Protein AF-A0A9P1DFK4-F1 (afdb_monomer)

Radius of gyration: 18.58 Å; Cα contacts (8 Å, |Δi|>4): 175; chains: 1; bounding box: 50×48×40 Å

Secondary structure (DSSP, 8-state):
--PPPPP----SS------TT---------SGGG--SS--S-HHHHHHHHHHHHHTT--EEEEEEEE-TTSTHHHHTTT-EEEEEEEE-SSHHHHHHHHHHHHHHHT-SSHHHHHHHHTTS-HHHHHHHH-S-STT-S---TTTHHHHHTSPP-HHHHHHHHHHS-HHHHHHIIIIIHHHHHT-SSS---S-----

Nearest PDB structures (foldseek):
  3thr-assembly1_B  TM=4.155E-01  e=4.522E+00  Rattus norvegicus
  3ths-assembly1_D  TM=3.988E-01  e=6.928E+00  Rattus norvegicus
  1d2g-assembly1_A  TM=3.791E-01  e=8.318E+00  Rattus norvegicus

Foldseek 3Di:
DDDDDDDDDDDPDDDDPPPPDPDDDDPDDADPLFDDQFDPDDPVVLVVVLVVCVVVVVAEEAEDEDELPSVSVVSSVVRHDYVYYHYDYPDVLSVLVSLLLVLLVVVDPDPQSSVCQLLQFHQVVVQVVVDQDDSHGRGDGPVCVVVRLPDDRNVVSNVVSLVSDDPSSNVSCVVFRVCVNVVVDDDRDPDDDPDD

Solvent-accessible surface area (backbone atoms only — not comparable to full-atom values): 12332 Å² total; per-residue (Å²): 137,83,83,75,81,84,82,89,78,96,63,103,60,91,78,77,81,77,72,93,72,88,69,90,71,84,87,76,67,80,55,86,82,58,75,81,64,74,58,91,66,62,65,68,56,58,51,49,52,51,52,51,33,58,74,69,64,63,31,73,42,67,67,44,77,43,66,35,89,58,49,54,65,58,65,51,56,78,66,39,50,52,77,38,80,45,75,46,60,93,49,66,63,53,48,49,51,48,52,30,51,52,49,46,47,74,78,28,94,44,73,54,49,31,54,15,56,66,53,20,32,66,42,65,68,52,26,64,70,72,45,87,77,50,98,66,61,44,64,87,34,83,93,49,41,70,63,58,70,68,50,72,72,36,61,69,54,42,53,54,47,46,74,73,41,54,73,70,30,32,53,48,41,56,71,46,38,48,39,45,59,73,60,79,40,100,58,94,67,68,92,79,72,72,86,127

Organism: NCBI:txid2562237

Mean predicted aligned error: 11.94 Å

Sequence (196 aa):
MIQRPPAFAFGNGVIWARYGNGKKESTTFSGWSNCYLGSNDPYGETLHSILSLVRAKYLSIDRFVSVVGSFVALQFLLVLKPKTVHFFDMNPQQVQWAKMLCELIQISKTPQEYISRVFARQVRPFERRLGHGGPTGDRLTHLNQHRFLRLPIAQRLRSDTLQRLSASAQETYQRVLIPLQEGDQPGWFTPTLLPC

Structure (mmCIF, N/CA/C/O backbone):
data_AF-A0A9P1DFK4-F1
#
_entry.id   AF-A0A9P1DFK4-F1
#
loop_
_atom_site.group_PDB
_atom_site.id
_atom_site.type_symbol
_atom_site.label_atom_id
_atom_site.label_alt_id
_atom_site.label_comp_id
_atom_site.label_asym_id
_atom_site.label_entity_id
_atom_site.label_seq_id
_atom_site.pdbx_PDB_ins_code
_atom_site.Cartn_x
_atom_site.Cartn_y
_atom_site.Cartn_z
_atom_site.occupancy
_atom_site.B_iso_or_equiv
_atom_site.auth_seq_id
_atom_site.auth_comp_id
_atom_site.auth_asym_id
_atom_site.auth_atom_id
_atom_site.pdbx_PDB_model_num
ATOM 1 N N . MET A 1 1 ? 34.296 -16.912 10.139 1.00 33.50 1 MET A N 1
ATOM 2 C CA . MET A 1 1 ? 33.966 -17.606 8.876 1.00 33.50 1 MET A CA 1
ATOM 3 C C . MET A 1 1 ? 32.591 -17.099 8.450 1.00 33.50 1 MET A C 1
ATOM 5 O O . MET A 1 1 ? 31.597 -17.493 9.038 1.00 33.50 1 MET A O 1
ATOM 9 N N . ILE A 1 2 ? 32.548 -16.083 7.585 1.00 25.91 2 ILE A N 1
ATOM 10 C CA . ILE A 1 2 ? 31.327 -15.323 7.270 1.00 25.91 2 ILE A CA 1
ATOM 11 C C . ILE A 1 2 ? 30.620 -16.033 6.111 1.00 25.91 2 ILE A C 1
ATOM 13 O O . ILE A 1 2 ? 31.138 -16.047 4.994 1.00 25.91 2 ILE A O 1
ATOM 17 N N . GLN A 1 3 ? 29.471 -16.659 6.380 1.00 23.69 3 GLN A N 1
ATOM 18 C CA . GLN A 1 3 ? 28.609 -17.203 5.331 1.00 23.69 3 GLN A CA 1
ATOM 19 C C . GLN A 1 3 ? 28.039 -16.043 4.513 1.00 23.69 3 GLN A C 1
ATOM 21 O O . GLN A 1 3 ? 27.333 -15.182 5.032 1.00 23.69 3 GLN A O 1
ATOM 26 N N . ARG A 1 4 ? 28.377 -16.013 3.224 1.00 24.14 4 ARG A N 1
ATOM 27 C CA . ARG A 1 4 ? 27.753 -15.108 2.257 1.00 24.14 4 ARG A CA 1
ATOM 28 C C . ARG A 1 4 ? 26.310 -15.569 2.001 1.00 24.14 4 ARG A C 1
ATOM 30 O O . ARG A 1 4 ? 26.098 -16.778 1.887 1.00 24.14 4 ARG A O 1
ATOM 37 N N . PRO A 1 5 ? 25.336 -14.655 1.865 1.00 26.89 5 PRO A N 1
ATOM 38 C CA . PRO A 1 5 ? 24.006 -15.020 1.391 1.00 26.89 5 PRO A CA 1
ATOM 39 C C . PRO A 1 5 ? 24.090 -15.544 -0.056 1.00 26.89 5 PRO A C 1
ATOM 41 O O . PRO A 1 5 ? 24.956 -15.096 -0.818 1.00 26.89 5 PRO A O 1
ATOM 44 N N . PRO A 1 6 ? 23.232 -16.500 -0.453 1.00 27.44 6 PRO A N 1
ATOM 45 C CA . PRO A 1 6 ? 23.272 -17.062 -1.795 1.00 27.44 6 PRO A CA 1
ATOM 46 C C . PRO A 1 6 ? 22.854 -16.016 -2.835 1.00 27.44 6 PRO A C 1
ATOM 48 O O . PRO A 1 6 ? 21.875 -15.291 -2.663 1.00 27.44 6 PRO A O 1
ATOM 51 N N . ALA A 1 7 ? 23.617 -15.957 -3.925 1.00 25.88 7 ALA A N 1
ATOM 52 C CA . ALA A 1 7 ? 23.322 -15.144 -5.094 1.00 25.88 7 ALA A CA 1
ATOM 53 C C . ALA A 1 7 ? 22.082 -15.680 -5.830 1.00 25.88 7 ALA A C 1
ATOM 55 O O . ALA A 1 7 ? 21.948 -16.885 -6.051 1.00 25.88 7 ALA A O 1
ATOM 56 N N . PHE A 1 8 ? 21.194 -14.777 -6.246 1.00 29.52 8 PHE A N 1
ATOM 57 C CA . PHE A 1 8 ? 20.052 -15.102 -7.095 1.00 29.52 8 PHE A CA 1
ATOM 58 C C . PHE A 1 8 ? 20.510 -15.210 -8.553 1.00 29.52 8 PHE A C 1
ATOM 60 O O . PHE A 1 8 ? 20.833 -14.209 -9.187 1.00 29.52 8 PHE A O 1
ATOM 67 N N . ALA A 1 9 ? 20.536 -16.430 -9.090 1.00 25.34 9 ALA A N 1
ATOM 68 C CA . ALA A 1 9 ? 20.693 -16.676 -10.518 1.00 25.34 9 ALA A CA 1
ATOM 69 C C . ALA A 1 9 ? 19.305 -16.821 -11.164 1.00 25.34 9 ALA A C 1
ATOM 71 O O . ALA A 1 9 ? 18.517 -17.685 -10.776 1.00 25.34 9 ALA A O 1
ATOM 72 N N . PHE A 1 10 ? 19.001 -15.980 -12.153 1.00 30.20 10 PHE A N 1
ATOM 73 C CA . PHE A 1 10 ? 17.785 -16.092 -12.957 1.00 30.20 10 PHE A CA 1
ATOM 74 C C . PHE A 1 10 ? 17.978 -17.164 -14.037 1.00 30.20 10 PHE A C 1
ATOM 76 O O . PHE A 1 10 ? 18.553 -16.906 -15.091 1.00 30.20 10 PHE A O 1
ATOM 83 N N . GLY A 1 11 ? 17.500 -18.377 -13.759 1.00 24.83 11 GLY A N 1
ATOM 84 C CA . GLY A 1 11 ? 17.378 -19.472 -14.722 1.00 24.83 11 GLY A CA 1
ATOM 85 C C . GLY A 1 11 ? 15.928 -19.952 -14.818 1.00 24.83 11 GLY A C 1
ATOM 86 O O . GLY A 1 11 ? 15.205 -19.942 -13.825 1.00 24.83 11 GLY A O 1
ATOM 87 N N . ASN A 1 12 ? 15.504 -20.358 -16.019 1.00 32.72 12 ASN A N 1
ATOM 88 C CA . ASN A 1 12 ? 14.148 -20.803 -16.377 1.00 32.72 12 ASN A CA 1
ATOM 89 C C . ASN A 1 12 ? 13.734 -22.140 -15.722 1.00 32.72 12 ASN A C 1
ATOM 91 O O . ASN A 1 12 ? 13.473 -23.129 -16.402 1.00 32.72 12 ASN A O 1
ATOM 95 N N . GLY A 1 13 ? 13.642 -22.169 -14.396 1.00 25.31 13 GLY A N 1
ATOM 96 C CA . GLY A 1 13 ? 13.087 -23.275 -13.623 1.00 25.31 13 GLY A CA 1
ATOM 97 C C . GLY A 1 13 ? 12.117 -22.739 -12.579 1.00 25.31 13 GLY A C 1
ATOM 98 O O . GLY A 1 13 ? 12.355 -21.697 -11.975 1.00 25.31 13 GLY A O 1
ATOM 99 N N . VAL A 1 14 ? 10.998 -23.430 -12.374 1.00 30.17 14 VAL A N 1
ATOM 100 C CA . VAL A 1 14 ? 10.070 -23.144 -11.273 1.00 30.17 14 VAL A CA 1
ATOM 101 C C . VAL A 1 14 ? 10.839 -23.284 -9.957 1.00 30.17 14 VAL A C 1
ATOM 103 O O . VAL A 1 14 ? 11.184 -24.392 -9.548 1.00 30.17 14 VAL A O 1
ATOM 106 N N . ILE A 1 15 ? 11.146 -22.156 -9.311 1.00 27.61 15 ILE A N 1
ATOM 107 C CA . ILE A 1 15 ? 11.818 -22.139 -8.011 1.00 27.61 15 ILE A CA 1
ATOM 108 C C . ILE A 1 15 ? 10.770 -22.448 -6.945 1.00 27.61 15 ILE A C 1
ATOM 110 O O . ILE A 1 15 ? 9.945 -21.607 -6.589 1.00 27.61 15 ILE A O 1
ATOM 114 N N . TRP A 1 16 ? 10.822 -23.667 -6.421 1.00 28.64 16 TRP A N 1
ATOM 115 C CA . TRP A 1 16 ? 10.208 -24.000 -5.145 1.00 28.64 16 TRP A CA 1
ATOM 116 C C . TRP A 1 16 ? 11.034 -23.345 -4.038 1.00 28.64 16 TRP A C 1
ATOM 118 O O . TRP A 1 16 ? 12.139 -23.797 -3.736 1.00 28.64 16 TRP A O 1
ATOM 128 N N . ALA A 1 17 ? 10.513 -22.292 -3.411 1.00 33.34 17 ALA A N 1
ATOM 129 C CA . ALA A 1 17 ? 11.039 -21.859 -2.124 1.00 33.34 17 ALA A CA 1
ATOM 130 C C . ALA A 1 17 ? 10.651 -22.922 -1.084 1.00 33.34 17 ALA A C 1
ATOM 132 O O . ALA A 1 17 ? 9.504 -22.997 -0.647 1.00 33.34 17 ALA A O 1
ATOM 133 N N . ARG A 1 18 ? 11.596 -23.797 -0.721 1.00 30.72 18 ARG A N 1
ATOM 134 C CA . ARG A 1 18 ? 11.451 -24.673 0.446 1.00 30.72 18 ARG A CA 1
ATOM 135 C C . ARG A 1 18 ? 11.587 -23.813 1.701 1.00 30.72 18 ARG A C 1
ATOM 137 O O . ARG A 1 18 ? 12.695 -23.606 2.186 1.00 30.72 18 ARG A O 1
ATOM 144 N N . TYR A 1 19 ? 10.470 -23.331 2.232 1.00 39.09 19 TYR A N 1
ATOM 145 C CA . TYR A 1 19 ? 10.421 -22.889 3.623 1.00 39.09 19 TYR A CA 1
ATOM 146 C C . TYR A 1 19 ? 10.494 -24.146 4.509 1.00 39.09 19 TYR A C 1
ATOM 148 O O . TYR A 1 19 ? 9.719 -25.090 4.359 1.00 39.09 19 TYR A O 1
ATOM 156 N N . GLY A 1 20 ? 11.538 -24.228 5.334 1.00 36.62 20 GLY A N 1
ATOM 157 C CA . GLY A 1 20 ? 12.053 -25.459 5.943 1.00 36.62 20 GLY A CA 1
ATOM 158 C C . GLY A 1 20 ? 11.252 -26.042 7.111 1.00 36.62 20 GLY A C 1
ATOM 159 O O . GLY A 1 20 ? 11.836 -26.292 8.157 1.00 36.62 20 GLY A O 1
ATOM 160 N N . ASN A 1 21 ? 9.949 -26.296 6.963 1.00 40.47 21 ASN A N 1
ATOM 161 C CA . ASN A 1 21 ? 9.145 -26.939 8.017 1.00 40.47 21 ASN A CA 1
ATOM 162 C C . ASN A 1 21 ? 8.439 -28.245 7.590 1.00 40.47 21 ASN A C 1
ATOM 164 O O . ASN A 1 21 ? 7.775 -28.867 8.416 1.00 40.47 21 ASN A O 1
ATOM 168 N N . GLY A 1 22 ? 8.578 -28.689 6.334 1.00 39.59 22 GLY A N 1
ATOM 169 C CA . GLY A 1 22 ? 8.088 -29.999 5.877 1.00 39.59 22 GLY A CA 1
ATOM 170 C C . GLY A 1 22 ? 6.565 -30.194 5.935 1.00 39.59 22 GLY A C 1
ATOM 171 O O . GLY A 1 22 ? 6.090 -31.312 5.730 1.00 39.59 22 GLY A O 1
A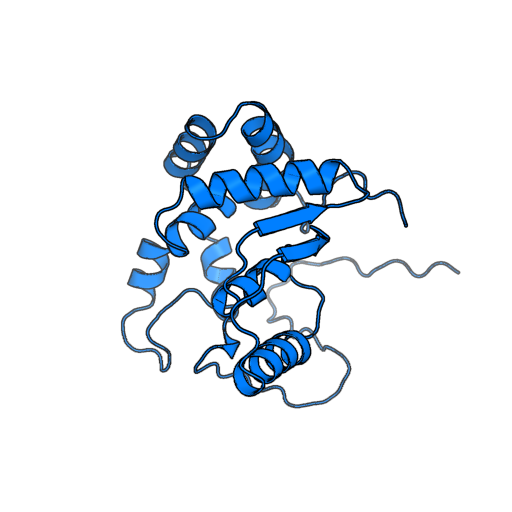TOM 172 N N . LYS A 1 23 ? 5.783 -29.140 6.196 1.00 33.47 23 LYS A N 1
ATOM 173 C CA . LYS A 1 23 ? 4.319 -29.212 6.232 1.00 33.47 23 LYS A CA 1
ATOM 174 C C . LYS A 1 23 ? 3.742 -28.938 4.843 1.00 33.47 23 LYS A C 1
ATOM 176 O O . LYS A 1 23 ? 4.173 -28.026 4.146 1.00 33.47 23 LYS A O 1
ATOM 181 N N . LYS A 1 24 ? 2.740 -29.730 4.440 1.00 33.81 24 LYS A N 1
ATOM 182 C CA . LYS A 1 24 ? 1.899 -29.422 3.274 1.00 33.81 24 LYS A CA 1
ATOM 183 C C . LYS A 1 24 ? 1.020 -28.225 3.630 1.00 33.81 24 LYS A C 1
ATOM 185 O O . LYS A 1 24 ? 0.010 -28.384 4.309 1.00 33.81 24 LYS A O 1
ATOM 190 N N . GLU A 1 25 ? 1.428 -27.036 3.213 1.00 42.72 25 GLU A N 1
ATOM 191 C CA . GLU A 1 25 ? 0.602 -25.836 3.331 1.00 42.72 25 GLU A CA 1
ATOM 192 C C . GLU A 1 25 ? -0.497 -25.844 2.259 1.00 42.72 25 GLU A C 1
ATOM 194 O O . GLU A 1 25 ? -0.290 -26.292 1.128 1.00 42.72 25 GLU A O 1
ATOM 199 N N . SER A 1 26 ? -1.696 -25.396 2.636 1.00 35.78 26 SER A N 1
ATOM 200 C CA . SER A 1 26 ? -2.844 -25.313 1.730 1.00 35.78 26 SER A CA 1
ATOM 201 C C . SER A 1 26 ? -2.574 -24.283 0.631 1.00 35.78 26 SER A C 1
ATOM 203 O O . SER A 1 26 ? -2.378 -23.105 0.913 1.00 35.78 26 SER A O 1
ATOM 205 N N . THR A 1 27 ? -2.591 -24.723 -0.628 1.00 35.31 27 THR A N 1
ATOM 206 C CA . THR A 1 27 ? -2.324 -23.895 -1.819 1.00 35.31 27 THR A CA 1
ATOM 207 C C . THR A 1 27 ? -3.583 -23.297 -2.448 1.00 35.31 27 THR A C 1
ATOM 209 O O . THR A 1 27 ? -3.501 -22.575 -3.442 1.00 35.31 27 THR A O 1
ATOM 212 N N . THR A 1 28 ? -4.761 -23.587 -1.893 1.00 35.06 28 THR A N 1
ATOM 213 C CA . THR A 1 28 ? -6.034 -23.026 -2.352 1.00 35.06 28 THR A CA 1
ATOM 214 C C . THR A 1 28 ? -6.524 -21.988 -1.362 1.00 35.06 28 THR A C 1
ATOM 216 O O . THR A 1 28 ? -6.646 -22.236 -0.164 1.00 35.06 28 THR A O 1
ATOM 219 N N . PHE A 1 29 ? -6.790 -20.798 -1.883 1.00 39.38 29 PHE A N 1
ATOM 220 C CA . PHE A 1 29 ? -7.372 -19.715 -1.118 1.00 39.38 29 PHE A CA 1
ATOM 221 C C . PHE A 1 29 ? -8.844 -19.613 -1.484 1.00 39.38 29 PHE A C 1
ATOM 223 O O . PHE A 1 29 ? -9.159 -19.633 -2.663 1.00 39.38 29 PHE A O 1
ATOM 230 N N . SER A 1 30 ? -9.734 -19.479 -0.505 1.00 39.22 30 SER A N 1
ATOM 231 C CA . SER A 1 30 ? -11.186 -19.344 -0.722 1.00 39.22 30 SER A CA 1
ATOM 232 C C . SER A 1 30 ? -11.831 -18.287 0.191 1.00 39.22 30 SER A C 1
ATOM 234 O O . SER A 1 30 ? -13.052 -18.200 0.273 1.00 39.22 30 SER A O 1
ATOM 236 N N . GLY A 1 31 ? -11.025 -17.443 0.858 1.00 39.91 31 GLY A N 1
ATOM 237 C CA . GLY A 1 31 ? -11.506 -16.394 1.770 1.00 39.91 31 GLY A CA 1
ATOM 238 C C . GLY A 1 31 ? -10.410 -15.449 2.286 1.00 39.91 31 GLY A C 1
ATOM 239 O O . GLY A 1 31 ? -9.357 -15.320 1.653 1.00 39.91 31 GLY A O 1
ATOM 240 N N . TRP A 1 32 ? -10.653 -14.816 3.449 1.00 39.56 32 TRP A N 1
ATOM 241 C CA . TRP A 1 32 ? -9.784 -13.860 4.183 1.00 39.56 32 TRP A CA 1
ATOM 242 C C . TRP A 1 32 ? -8.298 -14.243 4.274 1.00 39.56 32 TRP A C 1
ATOM 244 O O . TRP A 1 32 ? -7.448 -13.376 4.439 1.00 39.56 32 TRP A O 1
ATOM 254 N N . SER A 1 33 ? -7.977 -15.517 4.065 1.00 38.47 33 SER A N 1
ATOM 255 C CA . SER A 1 33 ? -6.637 -16.020 3.770 1.00 38.47 33 SER A CA 1
ATOM 256 C C . SER A 1 33 ? -5.856 -15.203 2.722 1.00 38.47 33 SER A C 1
ATOM 258 O O . SER A 1 33 ? -4.647 -15.146 2.839 1.00 38.47 33 SER A O 1
ATOM 260 N N . ASN A 1 34 ? -6.497 -14.552 1.732 1.00 42.03 34 ASN A N 1
ATOM 261 C CA . ASN A 1 34 ? -5.869 -13.932 0.535 1.00 42.03 34 ASN A CA 1
ATOM 262 C C . ASN A 1 34 ? -5.211 -12.555 0.734 1.00 42.03 34 ASN A C 1
ATOM 264 O O . ASN A 1 34 ? -4.705 -11.986 -0.237 1.00 42.03 34 ASN A O 1
ATOM 268 N N . CYS A 1 35 ? -5.223 -11.996 1.943 1.00 39.53 35 CYS A N 1
ATOM 269 C CA . CYS A 1 35 ? -4.626 -10.688 2.209 1.00 39.53 35 CYS A CA 1
ATOM 270 C C . CYS A 1 35 ? -3.092 -10.771 2.216 1.00 39.53 35 CYS A C 1
ATOM 272 O O . CYS A 1 35 ? -2.479 -11.045 3.241 1.00 39.53 35 CYS A O 1
ATOM 274 N N . TYR A 1 36 ? -2.465 -10.484 1.074 1.00 44.00 36 TYR A N 1
ATOM 275 C CA . TYR A 1 36 ? -1.036 -10.188 1.009 1.00 44.00 36 TYR A CA 1
ATOM 276 C C . TYR A 1 36 ? -0.823 -8.683 0.894 1.00 44.00 36 TYR A C 1
ATOM 278 O O . TYR A 1 36 ? -1.090 -8.112 -0.160 1.00 44.00 36 TYR A O 1
ATOM 286 N N . LEU A 1 37 ? -0.295 -8.063 1.951 1.00 46.62 37 LEU A N 1
ATOM 287 C CA . LEU A 1 37 ? 0.454 -6.810 1.866 1.00 46.62 37 LEU A CA 1
ATOM 288 C C . LEU A 1 37 ? 1.598 -6.835 2.889 1.00 46.62 37 LEU A C 1
ATOM 290 O O . LEU A 1 37 ? 1.458 -6.363 4.010 1.00 46.62 37 LEU A O 1
ATOM 294 N N . GLY A 1 38 ? 2.722 -7.433 2.487 1.00 49.47 38 GLY A N 1
ATOM 295 C CA . GLY A 1 38 ? 4.054 -7.009 2.928 1.00 49.47 38 GLY A CA 1
ATOM 296 C C . GLY A 1 38 ? 4.487 -7.286 4.369 1.00 49.47 38 GLY A C 1
ATOM 297 O O . GLY A 1 38 ? 5.425 -6.631 4.800 1.00 49.47 38 GLY A O 1
ATOM 298 N N . SER A 1 39 ? 3.877 -8.217 5.110 1.00 55.94 39 SER A N 1
ATOM 299 C CA . SER A 1 39 ? 4.334 -8.552 6.472 1.00 55.94 39 SER A CA 1
ATOM 300 C C . SER A 1 39 ? 5.358 -9.693 6.514 1.00 55.94 39 SER A C 1
ATOM 302 O O . SER A 1 39 ? 5.255 -10.638 5.734 1.00 55.94 39 SER A O 1
ATOM 304 N N . ASN A 1 40 ? 6.296 -9.623 7.467 1.00 59.09 40 ASN A N 1
ATOM 305 C CA . ASN A 1 40 ? 7.136 -10.752 7.885 1.00 59.09 40 ASN A CA 1
ATOM 306 C C . ASN A 1 40 ? 6.458 -11.618 8.968 1.00 59.09 40 ASN A C 1
ATOM 308 O O . ASN A 1 40 ? 6.985 -12.674 9.312 1.00 59.09 40 ASN A O 1
ATOM 312 N N . ASP A 1 41 ? 5.314 -11.182 9.504 1.00 62.91 41 ASP A N 1
ATOM 313 C CA . ASP A 1 41 ? 4.575 -11.914 10.531 1.00 62.91 41 ASP A CA 1
ATOM 314 C C . ASP A 1 41 ? 3.862 -13.136 9.929 1.00 62.91 41 ASP A C 1
ATOM 316 O O . ASP A 1 41 ? 3.320 -13.055 8.817 1.00 62.91 41 ASP A O 1
ATOM 320 N N . PRO A 1 42 ? 3.791 -14.269 10.651 1.00 67.12 42 PRO A N 1
ATOM 321 C CA . PRO A 1 42 ? 3.028 -15.423 10.200 1.00 67.12 42 PRO A CA 1
ATOM 322 C C . PRO A 1 42 ? 1.539 -15.078 10.037 1.00 67.12 42 PRO A C 1
ATOM 324 O O . PRO A 1 42 ? 0.870 -14.684 10.989 1.00 67.12 42 PRO A O 1
ATOM 327 N N . TYR A 1 43 ? 0.969 -15.304 8.849 1.00 68.88 43 TYR A N 1
ATOM 328 C CA . TYR A 1 43 ? -0.439 -14.979 8.547 1.00 68.88 43 TYR A CA 1
ATOM 329 C C . TYR A 1 43 ? -1.444 -15.577 9.536 1.00 68.88 43 TYR A C 1
ATOM 331 O O . TYR A 1 43 ? -2.477 -14.973 9.834 1.00 68.88 43 TYR A O 1
ATOM 339 N N . GLY A 1 44 ? -1.144 -16.779 10.033 1.00 73.12 44 GLY A N 1
ATOM 340 C CA . GLY A 1 44 ? -1.969 -17.460 11.024 1.00 73.12 44 GLY A CA 1
ATOM 341 C C . GLY A 1 44 ? -2.091 -16.667 12.323 1.00 73.12 44 GLY A C 1
ATOM 342 O O . GLY A 1 44 ? -3.163 -16.672 12.918 1.00 73.12 44 GLY A O 1
ATOM 343 N N . GLU A 1 45 ? -1.046 -15.943 12.725 1.00 78.12 45 GLU A N 1
ATOM 344 C CA . GLU A 1 45 ? -1.053 -15.120 13.934 1.00 78.12 45 GLU A CA 1
ATOM 345 C C . GLU A 1 45 ? -1.913 -13.876 13.745 1.00 78.12 45 GLU A C 1
ATOM 347 O O . GLU A 1 45 ? -2.817 -13.645 14.544 1.00 78.12 45 GLU A O 1
ATOM 352 N N . THR A 1 46 ? -1.734 -13.132 12.647 1.00 78.31 46 THR A N 1
ATOM 353 C CA . THR A 1 46 ? -2.575 -11.957 12.365 1.00 78.31 46 THR A CA 1
ATOM 354 C C . THR A 1 46 ? -4.052 -12.341 12.266 1.00 78.31 46 THR A C 1
ATOM 356 O O . THR A 1 46 ? -4.911 -11.685 12.861 1.00 78.31 46 THR A O 1
ATOM 359 N N . LEU A 1 47 ? -4.361 -13.445 11.577 1.00 81.25 47 LEU A N 1
ATOM 360 C CA . LEU A 1 47 ? -5.725 -13.960 11.487 1.00 81.25 47 LEU A CA 1
ATOM 361 C C . LEU A 1 47 ? -6.255 -14.398 12.856 1.00 81.25 47 LEU A C 1
ATOM 363 O O . LEU A 1 47 ? -7.387 -14.067 13.206 1.00 81.25 47 LEU A O 1
ATOM 367 N N . HIS A 1 48 ? -5.452 -15.119 13.639 1.00 84.44 48 HIS A N 1
ATOM 368 C CA . HIS A 1 48 ? -5.829 -15.537 14.983 1.00 84.44 48 HIS A CA 1
ATOM 369 C C . HIS A 1 48 ? -6.141 -14.332 15.878 1.00 84.44 48 HIS A C 1
ATOM 371 O O . HIS A 1 48 ? -7.164 -14.336 16.563 1.00 84.44 48 HIS A O 1
ATOM 377 N N . SER A 1 49 ? -5.324 -13.277 15.836 1.00 86.38 49 SER A N 1
ATOM 378 C CA . SER A 1 49 ? -5.569 -12.042 16.584 1.00 86.38 49 SER A CA 1
ATOM 379 C C . SER A 1 49 ? -6.863 -11.359 16.142 1.00 86.38 49 SER A C 1
ATOM 381 O O . SER A 1 49 ? -7.682 -11.006 16.990 1.00 86.38 49 SER A O 1
ATOM 383 N N . ILE A 1 50 ? -7.101 -11.230 14.832 1.00 86.31 50 IL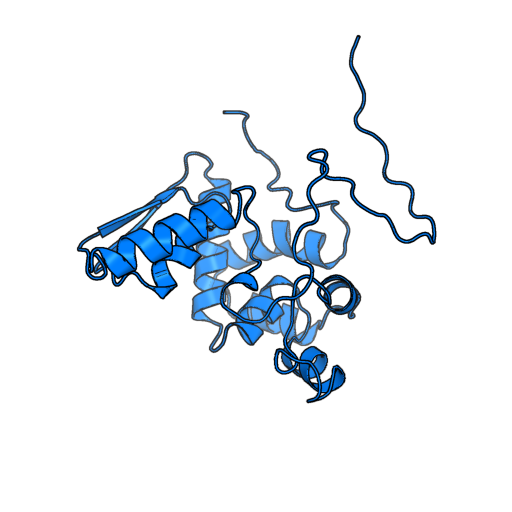E A N 1
ATOM 384 C CA . ILE A 1 50 ? -8.345 -10.664 14.287 1.00 86.31 50 ILE A CA 1
ATOM 385 C C . ILE A 1 50 ? -9.566 -11.468 14.756 1.00 86.31 50 ILE A C 1
ATOM 387 O O . ILE A 1 50 ? -10.526 -10.890 15.267 1.00 86.31 50 ILE A O 1
ATOM 391 N N . LEU A 1 51 ? -9.534 -12.798 14.635 1.00 87.38 51 LEU A N 1
ATOM 392 C CA . LEU A 1 51 ? -10.645 -13.662 15.044 1.00 87.38 51 LEU A CA 1
ATOM 393 C C . LEU A 1 51 ? -10.885 -13.614 16.554 1.00 87.38 51 LEU A C 1
ATOM 395 O O . LEU A 1 51 ? -12.038 -13.589 16.986 1.00 87.38 51 LEU A O 1
ATOM 399 N N . SER A 1 52 ? -9.821 -13.557 17.354 1.00 91.06 52 SER A N 1
ATOM 400 C CA . SER A 1 52 ? -9.914 -13.408 18.807 1.00 91.06 52 SER A CA 1
ATOM 401 C C . SER A 1 52 ? -10.577 -12.084 19.195 1.00 91.06 52 SER A C 1
ATOM 403 O O . SER A 1 52 ? -11.490 -12.085 20.021 1.00 91.06 52 SER A O 1
ATOM 405 N N . LEU A 1 53 ? -10.210 -10.972 18.547 1.00 89.06 53 LEU A N 1
ATOM 406 C CA . LEU A 1 53 ? -10.831 -9.657 18.763 1.00 89.06 53 LEU A CA 1
ATOM 407 C C . LEU A 1 53 ? -12.314 -9.645 18.367 1.00 89.06 53 LEU A C 1
ATOM 409 O O . LEU A 1 53 ? -13.156 -9.156 19.124 1.00 89.06 53 LEU A O 1
ATOM 413 N N . VAL A 1 54 ? -12.649 -10.231 17.211 1.00 88.88 54 VAL A N 1
ATOM 414 C CA . VAL A 1 54 ? -14.036 -10.358 16.736 1.00 88.88 54 VAL A CA 1
ATOM 415 C C . VAL A 1 54 ? -14.868 -11.198 17.698 1.00 88.88 54 VAL A C 1
ATOM 417 O O . VAL A 1 54 ? -15.955 -10.779 18.098 1.00 88.88 54 VAL A O 1
ATOM 420 N N . ARG A 1 55 ? -14.351 -12.356 18.125 1.00 92.62 55 ARG A N 1
ATOM 421 C CA . ARG A 1 55 ? -15.031 -13.245 19.074 1.00 92.62 55 ARG A CA 1
ATOM 422 C C . ARG A 1 55 ? -15.252 -12.571 20.427 1.00 92.62 55 ARG A C 1
ATOM 424 O O . ARG A 1 55 ? -16.319 -12.736 21.012 1.00 92.62 55 ARG A O 1
ATOM 431 N N . ALA A 1 56 ? -14.277 -11.797 20.898 1.00 92.94 56 ALA A N 1
ATOM 432 C CA . ALA A 1 56 ? -14.376 -11.029 22.136 1.00 92.94 56 ALA A CA 1
ATOM 433 C C . ALA A 1 56 ? -15.273 -9.781 22.017 1.00 92.94 56 ALA A C 1
ATOM 435 O O . ALA A 1 56 ? -15.545 -9.130 23.022 1.00 92.94 56 ALA A O 1
ATOM 436 N N . LYS A 1 57 ? -15.749 -9.440 20.807 1.00 91.25 57 LYS A N 1
ATOM 437 C CA . LYS A 1 57 ? -16.514 -8.218 20.499 1.00 91.25 57 LYS A CA 1
ATOM 438 C C . LYS A 1 57 ? -15.767 -6.919 20.843 1.00 91.25 57 LYS A C 1
ATOM 440 O O . LYS A 1 57 ? -16.389 -5.867 20.985 1.00 91.25 57 LYS A O 1
ATOM 445 N N . TYR A 1 58 ? -14.436 -6.958 20.892 1.00 89.00 58 TYR A N 1
ATOM 446 C CA . TYR A 1 58 ? -13.582 -5.779 21.068 1.00 89.00 58 TYR A CA 1
ATOM 447 C C . TYR A 1 58 ? -13.328 -5.086 19.729 1.00 89.00 58 TYR A C 1
ATOM 449 O O . TYR A 1 58 ? -12.204 -5.005 19.247 1.00 89.00 58 TYR A O 1
ATOM 457 N N . LEU A 1 59 ? -14.410 -4.624 19.100 1.00 89.56 59 LEU A N 1
ATOM 458 C CA . LEU A 1 59 ? -14.362 -4.014 17.770 1.00 89.56 59 LEU A CA 1
ATOM 459 C C . LEU A 1 59 ? -14.278 -2.491 17.826 1.00 89.56 59 LEU A C 1
ATOM 461 O O . LEU A 1 59 ? -13.648 -1.886 16.969 1.00 89.56 59 LEU A O 1
ATOM 465 N N . SER A 1 60 ? -14.894 -1.866 18.826 1.00 93.62 60 SER A N 1
ATOM 466 C CA . SER A 1 60 ? -14.868 -0.414 19.007 1.00 93.62 60 SER A CA 1
ATOM 467 C C . SER A 1 60 ? -13.864 -0.061 20.093 1.00 93.62 60 SER A C 1
ATOM 469 O O . SER A 1 60 ? -14.002 -0.515 21.226 1.00 93.62 60 SER A O 1
ATOM 471 N N . ILE A 1 61 ? -12.869 0.751 19.749 1.00 92.12 61 ILE A N 1
ATOM 472 C CA . ILE A 1 61 ? -11.807 1.177 20.667 1.00 92.12 61 ILE A CA 1
ATOM 473 C C . ILE A 1 61 ? -11.588 2.683 20.534 1.00 92.12 61 ILE A C 1
ATOM 475 O O . ILE A 1 61 ? -11.840 3.267 19.481 1.00 92.12 61 ILE A O 1
ATOM 479 N N . ASP A 1 62 ? -11.109 3.341 21.585 1.00 94.94 62 ASP A N 1
ATOM 480 C CA . ASP A 1 62 ? -10.830 4.777 21.498 1.00 94.94 62 ASP A CA 1
ATOM 481 C C . ASP A 1 62 ? -9.567 5.048 20.676 1.00 94.94 62 ASP A C 1
ATOM 483 O O . ASP A 1 62 ? -9.552 5.933 19.820 1.00 94.94 62 ASP A O 1
ATOM 487 N N . ARG A 1 63 ? -8.515 4.250 20.882 1.00 93.94 63 ARG A N 1
ATOM 488 C CA . ARG A 1 63 ? -7.209 4.480 20.269 1.00 93.94 63 ARG A CA 1
ATOM 489 C C . ARG A 1 63 ? -6.583 3.189 19.753 1.00 93.94 63 ARG A C 1
ATOM 491 O O . ARG A 1 63 ? -6.469 2.219 20.493 1.00 93.94 63 ARG A O 1
ATOM 498 N N . PHE A 1 64 ? -6.117 3.217 18.510 1.00 91.62 64 PHE A N 1
ATOM 499 C CA . PHE A 1 64 ? -5.243 2.201 17.932 1.00 91.62 64 PHE A CA 1
ATOM 500 C C . PHE A 1 64 ? -3.846 2.794 17.759 1.00 91.62 64 PHE A C 1
ATOM 502 O O . PHE A 1 64 ? -3.684 3.812 17.086 1.00 91.62 64 PHE A O 1
ATOM 509 N N . VAL A 1 65 ? -2.846 2.189 18.395 1.00 92.62 65 VAL A N 1
ATOM 510 C CA . VAL A 1 65 ? -1.450 2.636 18.334 1.00 92.62 65 VAL A CA 1
ATOM 511 C C . VAL A 1 65 ? -0.620 1.499 17.767 1.00 92.62 65 VAL A C 1
ATOM 513 O O . VAL A 1 65 ? -0.714 0.375 18.256 1.00 92.62 65 VAL A O 1
ATOM 516 N N . SER A 1 66 ? 0.178 1.770 16.740 1.00 89.75 66 SER A N 1
ATOM 517 C CA . SER A 1 66 ? 1.029 0.749 16.136 1.00 89.75 66 SER A CA 1
ATOM 518 C C . SER A 1 66 ? 2.317 1.341 15.584 1.00 89.75 66 SER A C 1
ATOM 520 O O . SER A 1 66 ? 2.348 2.499 15.159 1.00 89.75 66 SER A O 1
ATOM 522 N N . VAL A 1 67 ? 3.376 0.534 15.589 1.00 89.06 67 VAL A N 1
ATOM 523 C CA . VAL A 1 67 ? 4.598 0.871 14.862 1.00 89.06 67 VAL A CA 1
ATOM 524 C C . VAL A 1 67 ? 4.289 0.844 13.363 1.00 89.06 67 VAL A C 1
ATOM 526 O O . VAL A 1 67 ? 3.498 0.013 12.915 1.00 89.06 67 VAL A O 1
ATOM 529 N N . VAL A 1 68 ? 4.882 1.750 12.586 1.00 83.69 68 VAL A N 1
ATOM 530 C CA . VAL A 1 68 ? 4.718 1.780 11.128 1.00 83.69 68 VAL A CA 1
ATOM 531 C C . VAL A 1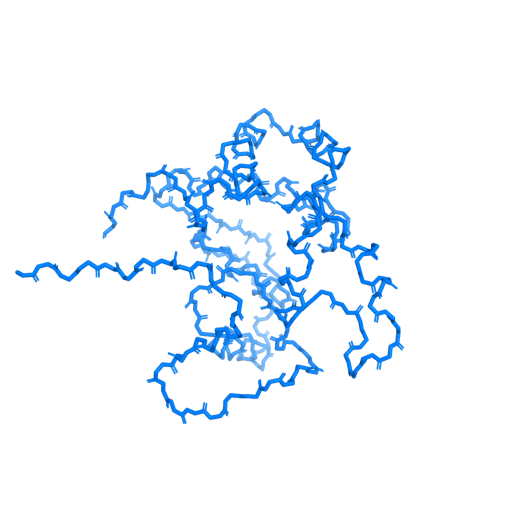 68 ? 5.134 0.442 10.520 1.00 83.69 68 VAL A C 1
ATOM 533 O O . VAL A 1 68 ? 4.302 -0.211 9.888 1.00 83.69 68 VAL A O 1
ATOM 536 N N . GLY A 1 69 ? 6.397 0.039 10.724 1.00 75.44 69 GLY A N 1
ATOM 537 C CA . GLY A 1 69 ? 6.958 -1.201 10.182 1.00 75.44 69 GLY A CA 1
ATOM 538 C C . GLY A 1 69 ? 6.520 -1.469 8.735 1.00 75.44 69 GLY A C 1
ATOM 539 O O . GLY A 1 69 ? 6.606 -0.609 7.862 1.00 75.44 69 GLY A O 1
ATOM 540 N N . SER A 1 70 ? 5.983 -2.661 8.487 1.00 65.44 70 SER A N 1
ATOM 541 C CA . SER A 1 70 ? 5.418 -3.078 7.197 1.00 65.44 70 SER A CA 1
ATOM 542 C C . SER A 1 70 ? 3.930 -2.743 7.001 1.00 65.44 70 SER A C 1
ATOM 544 O O . SER A 1 70 ? 3.302 -3.246 6.070 1.00 65.44 70 SER A O 1
ATOM 546 N N . PHE A 1 71 ? 3.333 -1.912 7.860 1.00 74.38 71 PHE A N 1
ATOM 547 C CA . PHE A 1 71 ? 1.903 -1.575 7.834 1.00 74.38 71 PHE A CA 1
ATOM 548 C C . PHE A 1 71 ? 0.944 -2.767 8.026 1.00 74.38 71 PHE A C 1
ATOM 550 O O . PHE A 1 71 ? -0.247 -2.667 7.723 1.00 74.38 71 PHE A O 1
ATOM 557 N N . VAL A 1 72 ? 1.406 -3.874 8.622 1.00 74.88 72 VAL A N 1
ATOM 558 C CA . VAL A 1 72 ? 0.558 -5.018 9.045 1.00 74.88 72 VAL A CA 1
ATOM 559 C C . VAL A 1 72 ? -0.649 -4.556 9.852 1.00 74.88 72 VAL A C 1
ATOM 561 O O . VAL A 1 72 ? -1.751 -5.087 9.729 1.00 74.88 72 VAL A O 1
ATOM 564 N N . ALA A 1 73 ? -0.440 -3.503 10.635 1.00 81.81 73 ALA A N 1
ATOM 565 C CA . ALA A 1 73 ? -1.430 -2.827 11.446 1.00 81.81 73 ALA A CA 1
ATOM 566 C C . ALA A 1 73 ? -2.719 -2.453 10.682 1.00 81.81 73 ALA A C 1
ATOM 568 O O . ALA A 1 73 ? -3.797 -2.459 11.273 1.00 81.81 73 ALA A O 1
ATOM 569 N N . LEU A 1 74 ? -2.650 -2.191 9.368 1.00 80.69 74 LEU A N 1
ATOM 570 C CA . LEU A 1 74 ? -3.839 -1.908 8.550 1.00 80.69 74 LEU A CA 1
ATOM 571 C C . LEU A 1 74 ? -4.809 -3.084 8.478 1.00 80.69 74 LEU A C 1
ATOM 573 O O . LEU A 1 74 ? -6.009 -2.867 8.330 1.00 80.69 74 LEU A O 1
ATOM 577 N N . GLN A 1 75 ? -4.320 -4.319 8.600 1.00 80.62 75 GLN A N 1
ATOM 578 C CA . GLN A 1 75 ? -5.174 -5.505 8.558 1.00 80.62 75 GLN A CA 1
ATOM 579 C C . GLN A 1 75 ? -6.154 -5.521 9.736 1.00 80.62 75 GLN A C 1
ATOM 581 O O . GLN A 1 75 ? -7.311 -5.906 9.579 1.00 80.62 75 GLN A O 1
ATOM 586 N N . PHE A 1 76 ? -5.733 -5.015 10.897 1.00 83.56 76 PHE A N 1
ATOM 587 C CA . PHE A 1 76 ? -6.600 -4.886 12.065 1.00 83.56 76 PHE A CA 1
ATOM 588 C C . PHE A 1 76 ? -7.700 -3.842 11.861 1.00 83.56 76 PHE A C 1
ATOM 590 O O . PHE A 1 76 ? -8.804 -4.015 12.373 1.00 83.56 76 PHE A O 1
ATOM 597 N N . LEU A 1 77 ? -7.452 -2.800 11.063 1.00 84.19 77 LEU A N 1
ATOM 598 C CA . LEU A 1 77 ? -8.440 -1.757 10.761 1.00 84.19 77 LEU A CA 1
ATOM 599 C C . LEU A 1 77 ? -9.589 -2.242 9.860 1.00 84.19 77 LEU A C 1
ATOM 601 O O . LEU A 1 77 ? -10.558 -1.515 9.663 1.00 84.19 77 LEU A O 1
ATOM 605 N N . LEU A 1 78 ? -9.523 -3.473 9.339 1.00 81.00 78 LEU A N 1
ATOM 606 C CA . LEU A 1 78 ? -10.651 -4.107 8.646 1.00 81.00 78 LEU A CA 1
ATOM 607 C C . LEU A 1 78 ? -11.763 -4.540 9.610 1.00 81.00 78 LEU A C 1
ATOM 609 O O . LEU A 1 78 ? -12.913 -4.683 9.195 1.00 81.00 78 LEU A O 1
ATOM 613 N N . VAL A 1 79 ? -11.424 -4.763 10.883 1.00 82.50 79 VAL A N 1
ATOM 614 C CA . VAL A 1 79 ? -12.374 -5.204 11.915 1.00 82.50 79 VAL A CA 1
ATOM 615 C C . VAL A 1 79 ? -12.501 -4.205 13.060 1.00 82.50 79 VAL A C 1
ATOM 617 O O . VAL A 1 79 ? -13.596 -4.022 13.592 1.00 82.50 79 VAL A O 1
ATOM 620 N N . LEU A 1 80 ? -11.405 -3.540 13.425 1.00 86.12 80 LEU A N 1
ATOM 621 C CA . LEU A 1 80 ? -11.381 -2.532 14.472 1.00 86.12 80 LEU A CA 1
ATOM 622 C C . LEU A 1 80 ? -11.918 -1.201 13.949 1.00 86.12 80 LEU A C 1
ATOM 624 O O . LEU A 1 80 ? -11.603 -0.763 12.846 1.00 86.12 80 LEU A O 1
ATOM 628 N N . LYS A 1 81 ? -12.681 -0.522 14.800 1.00 90.44 81 LYS A N 1
ATOM 629 C CA . LYS A 1 81 ? -13.255 0.806 14.585 1.00 90.44 81 LYS A CA 1
ATOM 630 C C . LYS A 1 81 ? -12.685 1.776 15.624 1.00 90.44 81 LYS A C 1
ATOM 632 O O . LYS A 1 81 ? -13.391 2.136 16.569 1.00 90.44 81 LYS A O 1
ATOM 637 N N . PRO A 1 82 ? -11.396 2.146 15.515 1.00 92.81 82 PRO A N 1
ATOM 638 C CA . PRO A 1 82 ? -10.798 3.113 16.419 1.00 92.81 82 PRO A CA 1
ATOM 639 C C . PRO A 1 82 ? -11.343 4.525 16.179 1.00 92.81 82 PRO A C 1
ATOM 641 O O . PRO A 1 82 ? -11.526 4.926 15.030 1.00 92.81 82 PRO A O 1
ATOM 644 N N . LYS A 1 83 ? -11.524 5.316 17.245 1.00 93.94 83 LYS A N 1
ATOM 645 C CA . LYS A 1 83 ? -11.769 6.768 17.109 1.00 93.94 83 LYS A CA 1
ATOM 646 C C . LYS A 1 83 ? -10.509 7.516 16.673 1.00 93.94 83 LYS A C 1
ATOM 648 O O . LYS A 1 83 ? -10.596 8.538 15.998 1.00 93.94 83 LYS A O 1
ATOM 653 N N . THR A 1 84 ? -9.333 7.031 17.069 1.00 93.56 84 THR A N 1
ATOM 654 C CA . THR A 1 84 ? -8.045 7.645 16.725 1.00 93.56 84 THR A CA 1
ATOM 655 C C . THR A 1 84 ? -6.997 6.587 16.402 1.00 93.56 84 THR A C 1
ATOM 657 O O . THR A 1 84 ? -6.875 5.586 17.107 1.00 93.56 84 THR A O 1
ATOM 660 N N . VAL A 1 85 ? -6.215 6.825 15.348 1.00 91.06 85 VAL A N 1
ATOM 661 C CA . VAL A 1 85 ? -5.109 5.963 14.914 1.00 91.06 85 VAL A CA 1
ATOM 662 C C . VAL A 1 85 ? -3.796 6.728 15.042 1.00 91.06 85 VAL A C 1
ATOM 664 O O . VAL A 1 85 ? -3.673 7.832 14.516 1.00 91.06 85 VAL A O 1
ATOM 667 N N . HIS A 1 86 ? -2.815 6.136 15.719 1.00 92.12 86 HIS A N 1
ATOM 668 C CA . HIS A 1 86 ? -1.457 6.660 15.813 1.00 92.12 86 HIS A CA 1
ATOM 669 C C . HIS A 1 86 ? -0.477 5.643 15.240 1.00 92.12 86 HIS A C 1
ATOM 671 O O . HIS A 1 86 ? -0.325 4.545 15.777 1.00 92.12 86 HIS A O 1
ATOM 677 N N . PHE A 1 87 ? 0.213 6.043 14.177 1.00 90.62 87 PHE A N 1
ATOM 678 C CA . PHE A 1 87 ? 1.384 5.334 13.684 1.00 90.62 87 PHE A CA 1
ATOM 679 C C . PHE A 1 87 ? 2.641 6.057 14.146 1.00 90.62 87 PHE A C 1
ATOM 681 O O . PHE A 1 87 ? 2.725 7.282 14.032 1.00 90.62 87 PHE A O 1
ATOM 688 N N . PHE A 1 88 ? 3.604 5.310 14.671 1.00 92.12 88 PHE A N 1
ATOM 689 C CA . PHE A 1 88 ? 4.890 5.847 15.104 1.00 92.12 88 PHE A CA 1
ATOM 690 C C . PHE A 1 88 ? 6.026 4.935 14.650 1.00 92.12 88 PHE A C 1
ATOM 692 O O . PHE A 1 88 ? 5.818 3.755 14.398 1.00 92.12 88 PHE A O 1
ATOM 699 N N . ASP A 1 89 ? 7.229 5.472 14.515 1.00 91.94 89 ASP A N 1
ATOM 700 C CA . ASP A 1 89 ? 8.421 4.674 14.245 1.00 91.94 89 ASP A CA 1
ATOM 701 C C . ASP A 1 89 ? 9.646 5.430 14.760 1.00 91.94 89 ASP A C 1
ATOM 703 O O . ASP A 1 89 ? 9.655 6.664 14.753 1.00 91.94 89 ASP A O 1
ATOM 707 N N . MET A 1 90 ? 10.666 4.703 15.220 1.00 90.31 90 MET A N 1
ATOM 708 C CA . MET A 1 90 ? 11.948 5.313 15.584 1.00 90.31 90 MET A CA 1
ATOM 709 C C . MET A 1 90 ? 12.756 5.694 14.342 1.00 90.31 90 MET A C 1
ATOM 711 O O . MET A 1 90 ? 13.568 6.615 14.392 1.00 90.31 90 MET A O 1
ATOM 715 N N . ASN A 1 91 ? 12.518 5.012 13.218 1.00 85.69 91 ASN A N 1
ATOM 716 C CA . ASN A 1 91 ? 13.131 5.341 11.950 1.00 85.69 91 ASN A CA 1
ATOM 717 C C . ASN A 1 91 ? 12.331 6.470 11.268 1.00 85.69 91 ASN A C 1
ATOM 719 O O . ASN A 1 91 ? 11.216 6.236 10.785 1.00 85.69 91 ASN A O 1
ATOM 723 N N . PRO A 1 92 ? 12.892 7.687 11.138 1.00 88.69 92 PRO A N 1
ATOM 724 C CA . PRO A 1 92 ? 12.188 8.802 10.511 1.00 88.69 92 PRO A CA 1
ATOM 725 C C . PRO A 1 92 ? 11.816 8.514 9.051 1.00 88.69 92 PRO A C 1
ATOM 727 O O . PRO A 1 92 ? 10.814 9.034 8.562 1.00 88.69 92 PRO A O 1
ATOM 730 N N . GLN A 1 93 ? 12.563 7.658 8.350 1.00 86.88 93 GLN A N 1
ATOM 731 C CA . GLN A 1 93 ? 12.221 7.274 6.985 1.00 86.88 93 GLN A CA 1
ATOM 732 C C . GLN A 1 93 ? 10.977 6.396 6.910 1.00 86.88 93 GLN A C 1
ATOM 734 O O . GLN A 1 93 ? 10.198 6.559 5.973 1.00 86.88 93 GLN A O 1
ATOM 739 N N . GLN A 1 94 ? 10.754 5.520 7.895 1.00 87.12 94 GLN A N 1
ATOM 740 C CA . GLN A 1 94 ? 9.514 4.748 7.981 1.00 87.12 94 GLN A CA 1
ATOM 741 C C . GLN A 1 94 ? 8.322 5.679 8.208 1.00 87.12 94 GLN A C 1
ATOM 743 O O . GLN A 1 94 ? 7.278 5.519 7.585 1.00 87.12 94 GLN A O 1
ATOM 748 N N . VAL A 1 95 ? 8.490 6.742 8.998 1.00 90.31 95 VAL A N 1
ATOM 749 C CA . VAL A 1 95 ? 7.444 7.764 9.161 1.00 90.31 95 VAL A CA 1
ATOM 750 C C . VAL A 1 95 ? 7.151 8.500 7.845 1.00 90.31 95 VAL A C 1
ATOM 7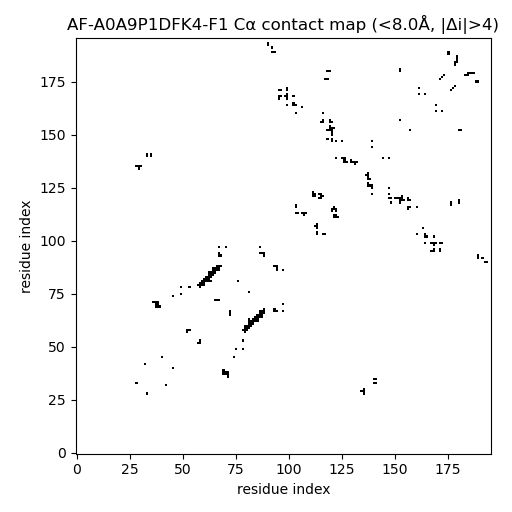52 O O . VAL A 1 95 ? 5.988 8.747 7.529 1.00 90.31 95 VAL A O 1
ATOM 755 N N . GLN A 1 96 ? 8.168 8.842 7.049 1.00 91.44 96 GLN A N 1
ATOM 756 C CA . GLN A 1 96 ? 7.947 9.479 5.740 1.00 91.44 96 GLN A CA 1
ATOM 757 C C . GLN A 1 96 ? 7.291 8.522 4.737 1.00 91.44 96 GLN A C 1
ATOM 759 O O . GLN A 1 96 ? 6.340 8.891 4.047 1.00 91.44 96 GLN A O 1
ATOM 764 N N . TRP A 1 97 ? 7.742 7.268 4.721 1.00 88.25 97 TRP A N 1
ATOM 765 C CA . TRP A 1 97 ? 7.116 6.178 3.981 1.00 88.25 97 TRP A CA 1
ATOM 766 C C . TRP A 1 97 ? 5.631 6.037 4.338 1.00 88.25 97 TRP A C 1
ATOM 768 O O . TRP A 1 97 ? 4.775 6.018 3.454 1.00 88.25 97 TRP A O 1
ATOM 778 N N . ALA A 1 98 ? 5.316 6.045 5.633 1.00 89.56 98 ALA A N 1
ATOM 779 C CA . ALA A 1 98 ? 3.957 5.966 6.143 1.00 89.56 98 ALA A CA 1
ATOM 780 C C . ALA A 1 98 ? 3.066 7.107 5.678 1.00 89.56 98 ALA A C 1
ATOM 782 O O . ALA A 1 98 ? 1.941 6.873 5.242 1.00 89.56 98 ALA A O 1
ATOM 783 N N . LYS A 1 99 ? 3.570 8.341 5.746 1.00 92.38 99 LYS A N 1
ATOM 784 C CA . LYS A 1 99 ? 2.842 9.519 5.267 1.00 92.38 99 LYS A CA 1
ATOM 785 C C . LYS A 1 99 ? 2.514 9.395 3.783 1.00 92.38 99 LYS A C 1
ATOM 787 O O . LYS A 1 99 ? 1.362 9.588 3.406 1.00 92.38 99 LYS A O 1
ATOM 792 N N . MET A 1 100 ? 3.487 8.985 2.970 1.00 94.50 100 MET A N 1
ATOM 793 C CA . MET A 1 100 ? 3.281 8.751 1.542 1.00 94.50 100 MET A CA 1
ATOM 794 C C . MET A 1 100 ? 2.234 7.653 1.292 1.00 94.50 100 MET A C 1
ATOM 796 O O . MET A 1 100 ? 1.325 7.854 0.488 1.00 94.50 100 MET A O 1
ATOM 800 N N . LEU A 1 101 ? 2.280 6.529 2.021 1.00 90.88 101 LEU A N 1
ATOM 801 C CA . LEU A 1 101 ? 1.254 5.484 1.916 1.00 90.88 101 LEU A CA 1
ATOM 802 C C . LEU A 1 101 ? -0.142 5.985 2.309 1.00 90.88 101 LEU A C 1
ATOM 804 O O . LEU A 1 101 ? -1.109 5.671 1.618 1.00 90.88 101 LEU A O 1
ATOM 808 N N . CYS A 1 102 ? -0.261 6.774 3.377 1.00 90.62 102 CYS A N 1
ATOM 809 C CA . CYS A 1 102 ? -1.526 7.388 3.775 1.00 90.62 102 CYS A CA 1
ATOM 810 C C . CYS A 1 102 ? -2.079 8.308 2.680 1.00 90.62 102 CYS A C 1
ATOM 812 O O . CYS A 1 102 ? -3.269 8.238 2.378 1.00 90.62 102 CYS A O 1
ATOM 814 N N . GLU A 1 103 ? -1.233 9.119 2.040 1.00 95.94 103 GLU A N 1
ATOM 815 C CA . GLU A 1 103 ? -1.652 9.936 0.897 1.00 95.94 103 GLU A CA 1
ATOM 816 C C . GLU A 1 103 ? -2.093 9.065 -0.287 1.00 95.94 103 GLU A C 1
ATOM 818 O O . GLU A 1 103 ? -3.151 9.314 -0.864 1.00 95.94 103 GLU A O 1
ATOM 823 N N . LEU A 1 104 ? -1.365 7.984 -0.603 1.00 94.06 104 LEU A N 1
ATOM 824 C CA . LEU A 1 104 ? -1.781 7.018 -1.627 1.00 94.06 104 LEU A CA 1
ATOM 825 C C . LEU A 1 104 ? -3.157 6.409 -1.330 1.00 94.06 104 LEU A C 1
ATOM 827 O O . LEU A 1 104 ? -3.953 6.235 -2.255 1.00 94.06 104 LEU A O 1
ATOM 831 N N . ILE A 1 105 ? -3.446 6.090 -0.065 1.00 89.50 105 ILE A N 1
ATOM 832 C CA . ILE A 1 105 ? -4.763 5.609 0.372 1.00 89.50 105 ILE A CA 1
ATOM 833 C C . ILE A 1 105 ? -5.815 6.700 0.151 1.00 89.50 105 ILE A C 1
ATOM 835 O O . ILE A 1 105 ? -6.837 6.428 -0.470 1.00 89.50 105 ILE A O 1
ATOM 839 N N . GLN A 1 106 ? -5.558 7.938 0.584 1.00 92.44 106 GLN A N 1
ATOM 840 C CA . GLN A 1 106 ? -6.498 9.060 0.447 1.00 92.44 106 GLN A CA 1
ATOM 841 C C . GLN A 1 106 ? -6.848 9.374 -1.012 1.00 92.44 106 GLN A C 1
ATOM 843 O O . GLN A 1 106 ? -7.998 9.676 -1.330 1.00 92.44 106 GLN A O 1
ATOM 848 N N . ILE A 1 107 ? -5.877 9.287 -1.925 1.00 96.56 107 ILE A N 1
ATOM 849 C CA . ILE A 1 107 ? -6.115 9.553 -3.347 1.00 96.56 107 ILE A CA 1
ATOM 850 C C . ILE A 1 107 ? -6.739 8.360 -4.090 1.00 96.56 107 ILE A C 1
ATOM 852 O O . ILE A 1 107 ? -7.108 8.508 -5.262 1.00 96.56 107 ILE A O 1
ATOM 856 N N . SER A 1 108 ? -6.871 7.198 -3.446 1.00 91.19 108 SER A N 1
ATOM 857 C CA . SER A 1 108 ? -7.396 5.963 -4.036 1.00 91.19 108 SER A CA 1
ATOM 858 C C . SER A 1 108 ? -8.811 5.668 -3.551 1.00 91.19 108 SER A C 1
ATOM 860 O O . SER A 1 108 ? -9.065 5.555 -2.359 1.00 91.19 108 SER A O 1
ATOM 862 N N . LYS A 1 109 ? -9.749 5.466 -4.479 1.00 87.38 109 LYS A N 1
ATOM 863 C CA . LYS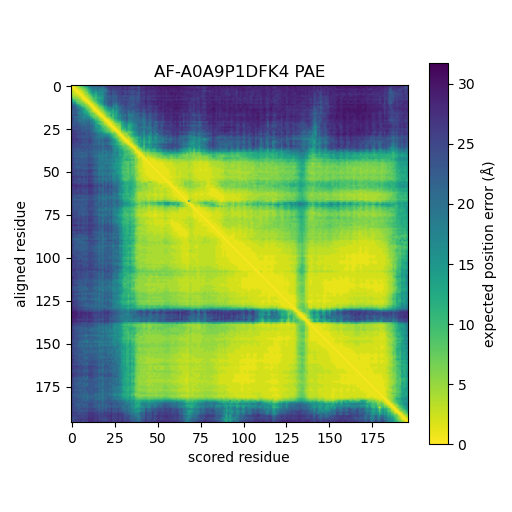 A 1 109 ? -11.152 5.168 -4.137 1.00 87.38 109 LYS A CA 1
ATOM 864 C C . LYS A 1 109 ? -11.395 3.693 -3.838 1.00 87.38 109 LYS A C 1
ATOM 866 O O . LYS A 1 109 ? -12.418 3.334 -3.265 1.00 87.38 109 LYS A O 1
ATOM 871 N N . THR A 1 110 ? -10.492 2.825 -4.290 1.00 83.12 110 THR A N 1
ATOM 872 C CA . THR A 1 110 ? -10.605 1.370 -4.139 1.00 83.12 110 THR A CA 1
ATOM 873 C C . THR A 1 110 ? -9.247 0.746 -3.821 1.00 83.12 110 THR A C 1
ATOM 875 O O . THR A 1 110 ? -8.220 1.309 -4.214 1.00 83.12 110 THR A O 1
ATOM 878 N N . PRO A 1 111 ? -9.208 -0.444 -3.190 1.00 83.38 111 PRO A N 1
ATOM 879 C CA . PRO A 1 111 ? -7.964 -1.186 -3.001 1.00 83.38 111 PRO A CA 1
ATOM 880 C C . PRO A 1 111 ? -7.220 -1.416 -4.320 1.00 83.38 111 PRO A C 1
ATOM 882 O O . PRO A 1 111 ? -6.008 -1.251 -4.386 1.00 83.38 111 PRO A O 1
ATOM 885 N N . GLN A 1 112 ? -7.940 -1.711 -5.407 1.00 83.69 112 GLN A N 1
ATOM 886 C CA . GLN A 1 112 ? -7.344 -1.878 -6.731 1.00 83.69 112 GLN A CA 1
ATOM 887 C C . GLN A 1 112 ? -6.644 -0.606 -7.211 1.00 83.69 112 GLN A C 1
ATOM 889 O O . GLN A 1 112 ? -5.573 -0.703 -7.803 1.00 83.69 112 GLN A O 1
ATOM 894 N N . GLU A 1 113 ? -7.221 0.575 -6.977 1.00 88.12 113 GLU A N 1
ATOM 895 C CA . GLU A 1 113 ? -6.568 1.846 -7.308 1.00 88.12 113 GLU A CA 1
ATOM 896 C C . GLU A 1 113 ? -5.313 2.062 -6.467 1.00 88.12 113 GLU A C 1
ATOM 898 O O . GLU A 1 113 ? -4.272 2.383 -7.033 1.00 88.12 113 GLU A O 1
ATOM 903 N N . TYR A 1 114 ? -5.383 1.799 -5.161 1.00 91.38 114 TYR A N 1
ATOM 904 C CA . TYR A 1 114 ? -4.234 1.906 -4.263 1.00 91.38 114 TYR A CA 1
ATOM 905 C C . TYR A 1 114 ? -3.070 1.023 -4.728 1.00 91.38 114 TYR A C 1
ATOM 907 O O . TYR A 1 114 ? -1.979 1.526 -4.996 1.00 91.38 114 TYR A O 1
ATOM 915 N N . ILE A 1 115 ? -3.320 -0.273 -4.941 1.00 89.75 115 ILE A N 1
ATOM 916 C CA . ILE A 1 115 ? -2.313 -1.211 -5.458 1.00 89.75 115 ILE A CA 1
ATOM 917 C C . ILE A 1 115 ? -1.809 -0.768 -6.829 1.00 89.75 115 ILE A C 1
ATOM 919 O O . ILE A 1 115 ? -0.610 -0.840 -7.105 1.00 89.75 115 ILE A O 1
ATOM 923 N N . SER A 1 116 ? -2.706 -0.267 -7.684 1.00 93.44 116 SER A N 1
ATOM 924 C CA . SER A 1 116 ? -2.300 0.194 -9.006 1.00 93.44 116 SER A CA 1
ATOM 925 C C . SER A 1 116 ? -1.318 1.358 -8.925 1.00 93.44 116 SER A C 1
ATOM 927 O O . SER A 1 116 ? -0.371 1.394 -9.707 1.00 93.44 116 SER A O 1
ATOM 929 N N . ARG A 1 117 ? -1.519 2.290 -7.985 1.00 96.31 117 ARG A N 1
ATOM 930 C CA . ARG A 1 117 ? -0.614 3.422 -7.752 1.00 96.31 117 ARG A CA 1
ATOM 931 C C . ARG A 1 117 ? 0.709 2.968 -7.143 1.00 96.31 117 ARG A C 1
ATOM 933 O O . ARG A 1 117 ? 1.749 3.344 -7.666 1.00 96.31 117 ARG A O 1
ATOM 940 N N . VAL A 1 118 ? 0.687 2.093 -6.133 1.00 93.12 118 VAL A N 1
ATOM 941 C CA . VAL A 1 118 ? 1.904 1.545 -5.497 1.00 93.12 118 VAL A CA 1
ATOM 942 C C . VAL A 1 118 ? 2.830 0.883 -6.518 1.00 93.12 118 VAL A C 1
ATOM 944 O O . VAL A 1 118 ? 4.032 1.136 -6.514 1.00 93.12 118 VAL A O 1
ATOM 947 N N . PHE A 1 119 ? 2.287 0.071 -7.428 1.00 94.06 119 PHE A N 1
ATOM 948 C CA . PHE A 1 119 ? 3.089 -0.657 -8.419 1.00 94.06 119 PHE A CA 1
ATOM 949 C C . PHE A 1 119 ? 3.137 0.006 -9.799 1.00 94.06 119 PHE A C 1
ATOM 951 O O . PHE A 1 119 ? 3.725 -0.566 -10.719 1.00 94.06 119 PHE A O 1
ATOM 958 N N . ALA A 1 120 ? 2.505 1.170 -9.966 1.00 97.19 120 ALA A N 1
ATOM 959 C CA . ALA A 1 120 ? 2.292 1.838 -11.249 1.00 97.19 120 ALA A CA 1
ATOM 960 C C . ALA A 1 120 ? 1.799 0.887 -12.364 1.00 97.19 120 ALA A C 1
ATOM 962 O O . ALA A 1 120 ? 2.226 0.982 -13.512 1.00 97.19 120 ALA A O 1
ATOM 963 N N . ARG A 1 121 ? 0.903 -0.051 -12.040 1.00 96.00 121 ARG A N 1
ATOM 964 C CA . ARG A 1 121 ? 0.379 -1.095 -12.944 1.00 96.00 121 ARG A CA 1
ATOM 965 C C . ARG A 1 121 ? -1.113 -1.260 -12.710 1.00 96.00 121 ARG A C 1
ATOM 967 O O . ARG A 1 121 ? -1.552 -1.324 -11.575 1.00 96.00 121 ARG A O 1
ATOM 974 N N . GLN A 1 122 ? -1.921 -1.337 -13.761 1.00 93.62 122 GLN A N 1
ATOM 975 C CA . GLN A 1 122 ? -3.375 -1.301 -13.585 1.00 93.62 122 GLN A CA 1
ATOM 976 C C . GLN A 1 122 ? -3.941 -2.671 -13.174 1.00 93.62 122 GLN A C 1
ATOM 978 O O . GLN A 1 122 ? -3.940 -3.612 -13.969 1.00 93.62 122 GLN A O 1
ATOM 983 N N . VAL A 1 123 ? -4.494 -2.761 -11.961 1.00 90.94 123 VAL A N 1
ATOM 984 C CA . VAL A 1 123 ? -5.087 -3.997 -11.417 1.00 90.94 123 VAL A CA 1
ATOM 985 C C . VAL A 1 123 ? -6.374 -4.383 -12.148 1.00 90.94 123 VAL A C 1
ATOM 987 O O . VAL A 1 123 ? -6.519 -5.524 -12.566 1.00 90.94 123 VAL A O 1
ATOM 990 N N . ARG A 1 124 ? -7.299 -3.447 -12.398 1.00 90.00 124 ARG A N 1
ATOM 991 C CA . ARG A 1 124 ? -8.593 -3.789 -13.029 1.00 90.00 124 ARG A CA 1
ATOM 992 C C . ARG A 1 124 ? -8.462 -4.423 -14.425 1.00 90.00 124 ARG A C 1
ATOM 994 O O . ARG A 1 124 ? -9.152 -5.401 -14.698 1.00 90.00 124 ARG A O 1
ATOM 1001 N N . PRO A 1 125 ? -7.639 -3.904 -15.358 1.00 91.19 125 PRO A N 1
ATOM 1002 C CA . PRO A 1 125 ? -7.395 -4.588 -16.627 1.00 91.19 125 PRO A CA 1
ATOM 1003 C C . PRO A 1 125 ? -6.677 -5.927 -16.471 1.00 91.19 125 PRO A C 1
ATOM 1005 O O . PRO A 1 125 ? -6.863 -6.787 -17.323 1.00 91.19 125 PRO A O 1
ATOM 1008 N N . PHE A 1 126 ? -5.849 -6.097 -15.437 1.00 90.62 126 PHE A N 1
ATOM 1009 C CA . PHE A 1 126 ? -5.219 -7.380 -15.136 1.00 90.62 126 PHE A CA 1
ATOM 1010 C C . PHE A 1 126 ? -6.2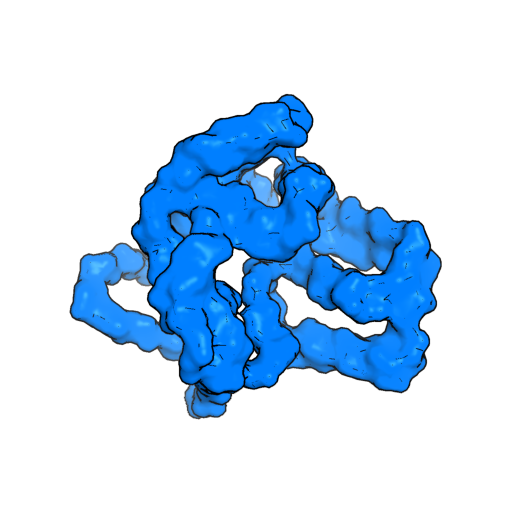63 -8.413 -14.703 1.00 90.62 126 PHE A C 1
ATOM 1012 O O . PHE A 1 126 ? -6.355 -9.464 -15.326 1.00 90.62 126 PHE A O 1
ATOM 1019 N N . GLU A 1 127 ? -7.105 -8.077 -13.723 1.00 87.00 127 GLU A N 1
ATOM 1020 C CA . GLU A 1 127 ? -8.177 -8.949 -13.225 1.00 87.00 127 GLU A CA 1
ATOM 1021 C C . GLU A 1 127 ? -9.168 -9.314 -14.338 1.00 87.00 127 GLU A C 1
ATOM 1023 O O . GLU A 1 127 ? -9.466 -10.487 -14.530 1.00 87.00 127 GLU A O 1
ATOM 1028 N N . ARG A 1 128 ? -9.575 -8.349 -15.180 1.00 86.50 128 ARG A N 1
ATOM 1029 C CA . ARG A 1 128 ? -10.443 -8.622 -16.344 1.00 86.50 128 ARG A CA 1
ATOM 1030 C C . ARG A 1 128 ? -9.860 -9.638 -17.332 1.00 86.50 128 ARG A C 1
ATOM 1032 O O . ARG A 1 128 ? -10.623 -10.351 -17.971 1.00 86.50 128 ARG A O 1
ATOM 1039 N N . ARG A 1 129 ? -8.531 -9.705 -17.483 1.00 86.81 129 ARG A N 1
ATOM 1040 C CA . ARG A 1 129 ? -7.866 -10.676 -18.374 1.00 86.81 129 ARG A CA 1
ATOM 1041 C C . ARG A 1 129 ? -7.771 -12.077 -17.777 1.00 86.81 129 ARG A C 1
ATOM 1043 O O . ARG A 1 129 ? -7.500 -13.010 -18.525 1.00 86.81 129 ARG A O 1
ATOM 1050 N N . LEU A 1 130 ? -7.933 -12.228 -16.462 1.00 81.69 130 LEU A N 1
ATOM 1051 C CA . LEU A 1 130 ? -7.900 -13.543 -15.819 1.00 81.69 130 LEU A CA 1
ATOM 1052 C C . LEU A 1 130 ? -9.174 -14.359 -16.100 1.00 81.69 130 LEU A C 1
ATOM 1054 O O . LEU A 1 130 ? -9.101 -15.582 -16.083 1.00 81.69 130 LEU A O 1
ATOM 1058 N N . GLY A 1 131 ? -10.284 -13.702 -16.455 1.00 67.62 131 GLY A N 1
ATOM 1059 C CA . GLY A 1 131 ? -11.581 -14.336 -16.711 1.00 67.62 131 GLY A CA 1
ATOM 1060 C C . GLY A 1 131 ? -12.553 -14.159 -15.540 1.00 67.62 131 GLY A C 1
ATOM 1061 O O . GLY A 1 131 ? -12.299 -13.348 -14.657 1.00 67.62 131 GLY A O 1
ATOM 1062 N N . HIS A 1 132 ? -13.686 -14.865 -15.571 1.00 55.28 132 HIS A N 1
ATOM 1063 C CA . HIS A 1 132 ? -14.695 -14.945 -14.495 1.00 55.28 132 HIS A CA 1
ATOM 1064 C C . HIS A 1 132 ? -14.988 -16.418 -14.126 1.00 55.28 132 HIS A C 1
ATOM 1066 O O . HIS A 1 132 ? -16.143 -16.825 -14.053 1.00 55.28 132 HIS A O 1
ATOM 1072 N N . GLY A 1 133 ? -13.952 -17.250 -13.974 1.00 47.16 133 GLY A N 1
ATOM 1073 C CA . GLY A 1 133 ? -14.074 -18.706 -13.826 1.00 47.16 133 GLY A CA 1
ATOM 1074 C C . GLY A 1 133 ? -13.250 -19.365 -12.714 1.00 47.16 133 GLY A C 1
ATOM 1075 O O . GLY A 1 133 ? -13.345 -20.579 -12.551 1.00 47.16 133 GLY A O 1
ATOM 1076 N N . GLY A 1 134 ? -12.438 -18.628 -11.948 1.00 44.44 134 GLY A N 1
ATOM 1077 C CA . GLY A 1 134 ? -11.678 -19.218 -10.836 1.00 44.44 134 GLY A CA 1
ATOM 1078 C C . GLY A 1 134 ? -12.534 -19.456 -9.576 1.00 44.44 134 GLY A C 1
ATOM 1079 O O . GLY A 1 134 ? -13.432 -18.657 -9.308 1.00 44.44 134 GLY A O 1
ATOM 1080 N N . PRO A 1 135 ? -12.230 -20.467 -8.730 1.00 41.69 135 PRO A N 1
ATOM 1081 C CA . PRO A 1 135 ? -12.992 -20.789 -7.507 1.00 41.69 135 PRO A CA 1
ATOM 1082 C C . PRO A 1 135 ? -13.040 -19.663 -6.447 1.00 41.69 135 PRO A C 1
ATOM 1084 O O . PRO A 1 135 ? -13.722 -19.797 -5.436 1.00 41.69 135 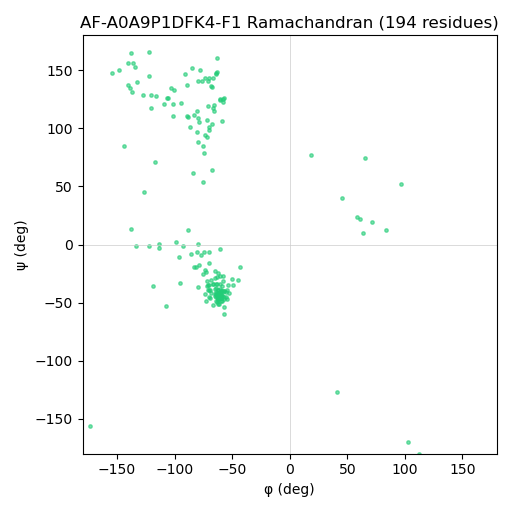PRO A O 1
ATOM 1087 N N . THR A 1 136 ? -12.343 -18.543 -6.676 1.00 50.38 136 THR A N 1
ATOM 1088 C CA . THR A 1 136 ? -12.317 -17.326 -5.844 1.00 50.38 136 THR A CA 1
ATOM 1089 C C . THR A 1 136 ? -12.922 -16.082 -6.492 1.00 50.38 136 THR A C 1
ATOM 1091 O O . THR A 1 136 ? -12.951 -15.036 -5.845 1.00 50.38 136 THR A O 1
ATOM 1094 N N . GLY A 1 137 ? -13.374 -16.153 -7.749 1.00 53.84 137 GLY A N 1
ATOM 1095 C CA . GLY A 1 137 ? -13.785 -14.976 -8.516 1.00 53.84 137 GLY A CA 1
ATOM 1096 C C . GLY A 1 137 ? -12.610 -14.033 -8.804 1.00 53.84 137 GLY A C 1
ATOM 1097 O O . GLY A 1 137 ? -12.483 -12.996 -8.169 1.00 53.84 137 GLY A O 1
ATOM 1098 N N . ASP A 1 138 ? -11.739 -14.429 -9.732 1.00 65.06 138 ASP A N 1
ATOM 1099 C CA . ASP A 1 138 ? -10.722 -13.653 -10.474 1.00 65.06 138 ASP A CA 1
ATOM 1100 C C . ASP A 1 138 ? -10.284 -12.282 -9.922 1.00 65.06 138 ASP A C 1
ATOM 1102 O O . ASP A 1 138 ? -10.626 -11.219 -10.445 1.00 65.06 138 ASP A O 1
ATOM 1106 N N . ARG A 1 139 ? -9.434 -12.320 -8.889 1.00 79.50 139 ARG A N 1
ATOM 1107 C CA . ARG A 1 139 ? -8.727 -11.149 -8.344 1.00 79.50 139 ARG A CA 1
ATOM 1108 C C . ARG A 1 139 ? -7.212 -11.314 -8.369 1.00 79.50 139 ARG A C 1
ATOM 1110 O O . ARG A 1 139 ? -6.683 -12.418 -8.537 1.00 79.50 139 ARG A O 1
ATOM 1117 N N . LEU A 1 140 ? -6.500 -10.207 -8.171 1.00 79.50 140 LEU A N 1
ATOM 1118 C CA . LEU A 1 140 ? -5.082 -10.237 -7.822 1.00 79.50 140 LEU A CA 1
ATOM 1119 C C . LEU A 1 140 ? -4.891 -11.039 -6.523 1.00 79.50 140 LEU A C 1
ATOM 1121 O O . LEU A 1 140 ? -5.509 -10.750 -5.502 1.00 79.50 140 LEU A O 1
ATOM 1125 N N . THR A 1 141 ? -4.032 -12.052 -6.574 1.00 77.56 141 THR A N 1
ATOM 1126 C CA . THR A 1 141 ? -3.681 -12.934 -5.453 1.00 77.56 141 THR A CA 1
ATOM 1127 C C . THR A 1 141 ? -2.178 -13.192 -5.458 1.00 77.56 141 THR A C 1
ATOM 1129 O O . THR A 1 141 ? -1.506 -13.007 -6.473 1.00 77.56 141 THR A O 1
ATOM 1132 N N . HIS A 1 142 ? -1.634 -13.705 -4.359 1.00 71.44 142 HIS A N 1
ATOM 1133 C CA . HIS A 1 142 ? -0.231 -14.127 -4.295 1.00 71.44 142 HIS A CA 1
ATOM 1134 C C . HIS A 1 142 ? 0.128 -15.202 -5.357 1.00 71.44 142 HIS A C 1
ATOM 1136 O O . HIS A 1 142 ? 1.264 -15.233 -5.827 1.00 71.44 142 HIS A O 1
ATOM 1142 N N . LEU A 1 143 ? -0.832 -16.022 -5.820 1.00 74.62 143 LEU A N 1
ATOM 1143 C CA . LEU A 1 143 ? -0.614 -17.007 -6.896 1.00 74.62 143 LEU A CA 1
ATOM 1144 C C . LEU A 1 143 ? -0.334 -16.347 -8.250 1.00 74.62 143 LEU A C 1
ATOM 1146 O O . LEU A 1 143 ? 0.427 -16.873 -9.061 1.00 74.62 143 LEU A O 1
ATOM 1150 N N . ASN A 1 144 ? -0.948 -15.192 -8.514 1.00 78.38 144 ASN A N 1
ATOM 1151 C CA . ASN A 1 144 ? -0.861 -14.506 -9.803 1.00 78.38 144 ASN A CA 1
ATOM 1152 C C . ASN A 1 144 ? -0.119 -13.154 -9.737 1.00 78.38 144 ASN A C 1
ATOM 1154 O O . ASN A 1 144 ? 0.093 -12.536 -10.782 1.00 78.38 144 ASN A O 1
ATOM 1158 N N . GLN A 1 145 ? 0.372 -12.738 -8.561 1.00 82.50 145 GLN A N 1
ATOM 1159 C CA . GLN A 1 145 ? 1.073 -11.461 -8.369 1.00 82.50 145 GLN A CA 1
ATOM 1160 C C . GLN A 1 145 ? 2.324 -11.325 -9.240 1.00 82.50 145 GLN A C 1
ATOM 1162 O O . GLN A 1 145 ? 2.599 -10.254 -9.768 1.00 82.50 145 GLN A O 1
ATOM 1167 N N . HIS A 1 146 ? 3.052 -12.418 -9.475 1.00 83.00 146 HIS A N 1
ATOM 1168 C CA . HIS A 1 146 ? 4.227 -12.403 -10.345 1.00 83.00 146 HIS A CA 1
ATOM 1169 C C . HIS A 1 146 ? 3.861 -12.038 -11.796 1.00 83.00 146 HIS A C 1
ATOM 1171 O O . HIS A 1 146 ? 4.626 -11.358 -12.475 1.00 83.00 146 HIS A O 1
ATOM 1177 N N . ARG A 1 147 ? 2.670 -12.437 -12.274 1.00 85.38 147 ARG A N 1
ATOM 1178 C CA . ARG A 1 147 ? 2.154 -12.060 -13.603 1.00 85.38 147 ARG A CA 1
ATOM 1179 C C . ARG A 1 147 ? 1.767 -10.587 -13.636 1.00 85.38 147 ARG A C 1
ATOM 1181 O O . ARG A 1 147 ? 2.030 -9.920 -14.630 1.00 85.38 147 ARG A O 1
ATOM 1188 N N . PHE A 1 148 ? 1.171 -10.088 -12.554 1.00 87.06 148 PHE A N 1
ATOM 1189 C CA . PHE A 1 148 ? 0.841 -8.673 -12.405 1.00 87.06 148 PHE A CA 1
ATOM 1190 C C . PHE A 1 148 ? 2.099 -7.795 -12.410 1.00 87.06 148 PHE A C 1
ATOM 1192 O O . PHE A 1 148 ? 2.162 -6.836 -13.171 1.00 87.06 148 PHE A O 1
ATOM 1199 N N . LEU A 1 149 ? 3.130 -8.155 -11.641 1.00 88.56 149 LEU A N 1
ATOM 1200 C CA . LEU A 1 149 ? 4.386 -7.398 -11.556 1.00 88.56 149 LEU A CA 1
ATOM 1201 C C . LEU A 1 149 ? 5.172 -7.370 -12.881 1.00 88.56 149 LEU A C 1
ATOM 1203 O O . LEU A 1 149 ? 5.930 -6.435 -13.127 1.00 88.56 149 LEU A O 1
ATOM 1207 N N . ARG A 1 150 ? 4.947 -8.343 -13.773 1.00 89.06 150 ARG A N 1
ATOM 1208 C CA . ARG A 1 150 ? 5.505 -8.359 -15.138 1.00 89.06 150 ARG A CA 1
ATOM 1209 C C . ARG A 1 150 ? 4.795 -7.425 -16.121 1.00 89.06 150 ARG A C 1
ATOM 1211 O O . ARG A 1 150 ? 5.276 -7.261 -17.238 1.00 89.06 150 ARG A O 1
ATOM 1218 N N . LEU A 1 151 ? 3.656 -6.833 -15.756 1.00 89.75 151 LEU A N 1
ATOM 1219 C CA . LEU A 1 151 ? 3.013 -5.837 -16.612 1.00 89.75 151 LEU A CA 1
ATOM 1220 C C . LEU A 1 151 ? 3.917 -4.608 -16.773 1.00 89.75 151 LEU A C 1
ATOM 1222 O O . LEU A 1 151 ? 4.628 -4.252 -15.830 1.00 89.75 151 LEU A O 1
ATOM 1226 N N . PRO A 1 152 ? 3.870 -3.928 -17.931 1.00 95.94 152 PRO A N 1
ATOM 1227 C CA . PRO A 1 152 ? 4.600 -2.684 -18.110 1.00 95.94 152 PRO A CA 1
ATOM 1228 C C . PRO A 1 152 ? 4.084 -1.609 -17.148 1.00 95.94 152 PRO A C 1
ATOM 1230 O O . PRO A 1 152 ? 2.893 -1.559 -16.820 1.00 95.94 152 PRO A O 1
ATOM 1233 N N . ILE A 1 153 ? 4.987 -0.720 -16.737 1.00 97.06 153 ILE A N 1
ATOM 1234 C CA . ILE A 1 153 ? 4.646 0.466 -15.954 1.00 97.06 153 ILE A CA 1
ATOM 1235 C C . ILE A 1 153 ? 3.686 1.348 -16.763 1.00 97.06 153 ILE A C 1
ATOM 1237 O O . ILE A 1 153 ? 3.973 1.773 -17.884 1.00 97.06 153 ILE A O 1
ATOM 1241 N N . ALA A 1 154 ? 2.542 1.669 -16.171 1.00 97.88 154 ALA A N 1
ATOM 1242 C CA . ALA A 1 154 ? 1.574 2.605 -16.710 1.00 97.88 154 ALA A CA 1
ATOM 1243 C C . ALA A 1 154 ? 2.027 4.045 -16.419 1.00 97.88 154 ALA A C 1
ATOM 1245 O O . ALA A 1 154 ? 1.627 4.636 -15.418 1.00 97.88 154 ALA A O 1
ATOM 1246 N N . GLN A 1 155 ? 2.832 4.630 -17.313 1.00 97.94 155 GLN A N 1
ATOM 1247 C CA . GLN A 1 155 ? 3.422 5.966 -17.113 1.00 97.94 155 GLN A CA 1
ATOM 1248 C C . GLN A 1 155 ? 2.386 7.046 -16.777 1.00 97.94 155 GLN A C 1
ATOM 1250 O O . GLN A 1 155 ? 2.572 7.802 -15.831 1.00 97.94 155 GLN A O 1
ATOM 1255 N N . ARG A 1 156 ? 1.230 7.047 -17.456 1.00 97.94 156 ARG A N 1
ATOM 1256 C CA . ARG A 1 156 ? 0.129 7.978 -17.146 1.00 97.94 156 ARG A CA 1
ATOM 1257 C C . ARG A 1 156 ? -0.349 7.871 -15.694 1.00 97.94 156 ARG A C 1
ATOM 1259 O O . ARG A 1 156 ? -0.612 8.888 -15.070 1.00 97.94 156 ARG A O 1
ATOM 1266 N N . LEU A 1 157 ? -0.436 6.653 -15.155 1.00 97.88 157 LEU A N 1
ATOM 1267 C CA . LEU A 1 157 ? -0.842 6.419 -13.767 1.00 97.88 157 LEU A CA 1
ATOM 1268 C C . LEU A 1 157 ? 0.234 6.885 -12.783 1.00 97.88 157 LEU A C 1
ATOM 1270 O O . LEU A 1 157 ? -0.096 7.443 -11.740 1.00 97.88 157 LEU A O 1
ATOM 1274 N N . ARG A 1 158 ? 1.512 6.670 -13.108 1.00 98.00 158 ARG A N 1
ATOM 1275 C CA . ARG A 1 158 ? 2.633 7.157 -12.297 1.00 98.00 158 ARG A CA 1
ATOM 1276 C C . ARG A 1 158 ? 2.642 8.686 -12.245 1.00 98.00 158 ARG A C 1
ATOM 1278 O O . ARG A 1 158 ? 2.695 9.241 -11.152 1.00 98.00 158 ARG A O 1
ATOM 1285 N N . SER A 1 159 ? 2.537 9.354 -13.393 1.00 98.31 159 SER A N 1
ATOM 1286 C CA . SER A 1 159 ? 2.487 10.819 -13.475 1.00 98.31 159 SER A CA 1
ATOM 1287 C C . SER A 1 159 ? 1.277 11.394 -12.739 1.00 98.31 159 SER A C 1
ATOM 1289 O O . SER A 1 159 ? 1.446 12.303 -11.934 1.00 98.31 159 SER A O 1
ATOM 1291 N N . ASP A 1 160 ? 0.084 10.822 -12.940 1.00 98.38 160 ASP A N 1
ATOM 1292 C CA . ASP A 1 160 ? -1.128 11.203 -12.197 1.00 98.38 160 ASP A CA 1
ATOM 1293 C C . ASP A 1 160 ? -0.947 11.022 -10.683 1.00 98.38 160 ASP A C 1
ATOM 1295 O O . ASP A 1 160 ? -1.363 11.864 -9.896 1.00 98.38 160 ASP A O 1
ATOM 1299 N N . THR A 1 161 ? -0.293 9.938 -10.257 1.00 98.31 161 THR A N 1
ATOM 1300 C CA . THR A 1 161 ? -0.004 9.703 -8.835 1.00 98.31 161 THR A CA 1
ATOM 1301 C C . THR A 1 161 ? 0.902 10.787 -8.273 1.00 98.31 161 THR A C 1
ATOM 1303 O O . THR A 1 161 ? 0.538 11.400 -7.278 1.00 98.31 161 THR A O 1
ATOM 1306 N N . LEU A 1 162 ? 2.029 11.075 -8.928 1.00 98.31 162 LEU A N 1
ATOM 1307 C CA . LEU A 1 162 ? 2.951 12.123 -8.488 1.00 98.31 162 LEU A CA 1
ATOM 1308 C C . LEU A 1 162 ? 2.254 13.483 -8.387 1.00 98.31 162 LEU A C 1
ATOM 1310 O O . LEU A 1 162 ? 2.377 14.142 -7.367 1.00 98.31 162 LEU A O 1
ATOM 1314 N N . GLN A 1 163 ? 1.450 13.864 -9.382 1.00 98.38 163 GLN A N 1
ATOM 1315 C CA . GLN A 1 163 ? 0.738 15.148 -9.385 1.00 98.38 163 GLN A CA 1
ATOM 1316 C C . GLN A 1 163 ? -0.268 15.311 -8.236 1.00 98.38 163 GLN A C 1
ATOM 1318 O O . GLN A 1 163 ? -0.595 16.437 -7.870 1.00 98.38 163 GLN A O 1
ATOM 1323 N N . ARG A 1 164 ? -0.776 14.206 -7.679 1.00 98.31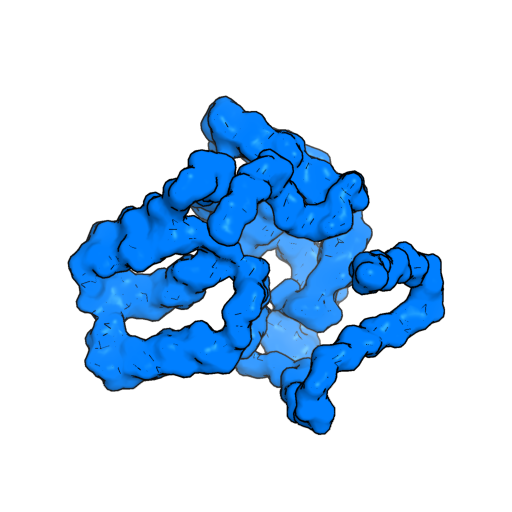 164 ARG A N 1
ATOM 1324 C CA . ARG A 1 164 ? -1.768 14.216 -6.592 1.00 98.31 164 ARG A CA 1
ATOM 1325 C C . ARG A 1 164 ? -1.159 14.075 -5.199 1.00 98.31 164 ARG A C 1
ATOM 1327 O O . ARG A 1 164 ? -1.884 14.240 -4.223 1.00 98.31 164 ARG A O 1
ATOM 1334 N N . LEU A 1 165 ? 0.127 13.747 -5.111 1.00 98.19 165 LEU A N 1
ATOM 1335 C CA . LEU A 1 165 ? 0.863 13.664 -3.854 1.00 98.19 165 LEU A CA 1
ATOM 1336 C C . LEU A 1 165 ? 1.398 15.042 -3.448 1.00 98.19 165 LEU A C 1
ATOM 1338 O O . LEU A 1 165 ? 1.709 15.877 -4.299 1.00 98.19 165 LEU A O 1
ATOM 1342 N N . SER A 1 166 ? 1.561 15.262 -2.145 1.00 98.12 166 SER A N 1
ATOM 1343 C CA . SER A 1 166 ? 2.301 16.404 -1.606 1.00 98.12 166 SER A CA 1
ATOM 1344 C C . SER A 1 166 ? 3.775 16.357 -2.026 1.00 98.12 166 SER A C 1
ATOM 1346 O O . SER A 1 166 ? 4.299 15.296 -2.357 1.00 98.12 166 SER A O 1
ATOM 1348 N N . ALA A 1 167 ? 4.490 17.485 -1.968 1.00 97.94 167 ALA A N 1
ATOM 1349 C CA . ALA A 1 167 ? 5.908 17.531 -2.347 1.00 97.94 167 ALA A CA 1
ATOM 1350 C C . ALA A 1 167 ? 6.773 16.513 -1.569 1.00 97.94 167 ALA A C 1
ATOM 1352 O O . ALA A 1 167 ? 7.608 15.826 -2.152 1.00 97.94 167 ALA A O 1
ATOM 1353 N N . SER A 1 168 ? 6.523 16.356 -0.265 1.00 96.06 168 SER A N 1
ATOM 1354 C CA . SER A 1 168 ? 7.256 15.399 0.577 1.00 96.06 168 SER A CA 1
ATOM 1355 C C . SER A 1 168 ? 6.918 13.939 0.238 1.00 96.06 168 SER A C 1
ATOM 1357 O O . SER A 1 168 ? 7.803 13.077 0.196 1.00 96.06 168 SER A O 1
ATOM 1359 N N . ALA A 1 169 ? 5.648 13.648 -0.061 1.00 97.06 169 ALA A N 1
ATOM 1360 C CA . ALA A 1 169 ? 5.238 12.320 -0.500 1.00 97.06 169 ALA A CA 1
ATOM 1361 C C . ALA A 1 169 ? 5.736 11.999 -1.917 1.00 97.06 169 ALA A C 1
ATOM 1363 O O . ALA A 1 169 ? 6.120 10.859 -2.166 1.00 97.06 169 ALA A O 1
ATOM 1364 N N . GLN A 1 170 ? 5.798 12.985 -2.820 1.00 97.94 170 GLN A N 1
ATOM 1365 C CA . GLN A 1 170 ? 6.401 12.844 -4.148 1.00 97.94 170 GLN A CA 1
ATOM 1366 C C . GLN A 1 170 ? 7.876 12.459 -4.047 1.00 97.94 170 GLN A C 1
ATOM 1368 O O . GLN A 1 170 ? 8.280 11.487 -4.680 1.00 97.94 170 GLN A O 1
ATOM 1373 N N . GLU A 1 171 ? 8.658 13.158 -3.218 1.00 96.69 171 GLU A N 1
ATOM 1374 C CA . GLU A 1 171 ? 10.073 12.836 -2.992 1.00 96.69 171 GLU A CA 1
ATOM 1375 C C . GLU A 1 171 ? 10.234 11.389 -2.498 1.00 96.69 171 GLU A C 1
ATOM 1377 O O . GLU A 1 171 ? 11.021 10.610 -3.039 1.00 96.69 171 GLU A O 1
ATOM 1382 N N . THR A 1 172 ? 9.427 10.987 -1.510 1.00 94.88 172 THR A N 1
ATOM 1383 C CA . THR A 1 172 ? 9.451 9.621 -0.967 1.00 94.88 172 THR A CA 1
ATOM 1384 C C . THR A 1 172 ? 9.040 8.585 -2.017 1.00 94.88 172 THR A C 1
ATOM 1386 O O . THR A 1 172 ? 9.684 7.543 -2.145 1.00 94.88 172 THR A O 1
ATOM 1389 N N . TYR A 1 173 ? 8.000 8.866 -2.804 1.00 95.94 173 TYR A N 1
ATOM 1390 C CA . TYR A 1 173 ? 7.533 8.001 -3.886 1.00 95.94 173 TYR A CA 1
ATOM 1391 C C . TYR A 1 173 ? 8.614 7.828 -4.963 1.00 95.94 173 TYR A C 1
ATOM 1393 O O . TYR A 1 173 ? 8.880 6.708 -5.397 1.00 95.94 173 TYR A O 1
ATOM 1401 N N . GLN A 1 174 ? 9.266 8.917 -5.373 1.00 96.12 174 GLN A N 1
ATOM 1402 C CA . GLN A 1 174 ? 10.349 8.890 -6.356 1.00 96.12 174 GLN A CA 1
ATOM 1403 C C . GLN A 1 174 ? 11.566 8.127 -5.841 1.00 96.12 174 GLN A C 1
ATOM 1405 O O . GLN A 1 174 ? 12.134 7.327 -6.575 1.00 96.12 174 GLN A O 1
ATOM 1410 N N . ARG A 1 175 ? 11.944 8.326 -4.576 1.00 92.94 175 ARG A N 1
ATOM 1411 C CA . ARG A 1 175 ? 13.112 7.672 -3.981 1.00 92.94 175 ARG A CA 1
ATOM 1412 C C . ARG A 1 175 ? 12.905 6.178 -3.727 1.00 92.94 175 ARG A C 1
ATOM 1414 O O . ARG A 1 175 ? 13.861 5.421 -3.833 1.00 92.94 175 ARG A O 1
ATOM 1421 N N . VAL A 1 176 ? 11.695 5.763 -3.344 1.00 89.25 176 VAL A N 1
ATOM 1422 C CA . VAL A 1 176 ? 11.429 4.388 -2.878 1.00 89.25 176 VAL A CA 1
ATOM 1423 C C . VAL A 1 176 ? 10.641 3.572 -3.901 1.00 89.25 176 VAL A C 1
ATOM 1425 O O . VAL A 1 176 ? 11.059 2.479 -4.275 1.00 89.25 176 VAL A O 1
ATOM 1428 N N . LEU A 1 177 ? 9.497 4.077 -4.372 1.00 91.31 177 LEU A N 1
ATOM 1429 C CA . LEU A 1 177 ? 8.598 3.293 -5.221 1.00 91.31 177 LEU A CA 1
ATOM 1430 C C . LEU A 1 177 ? 9.040 3.231 -6.679 1.00 91.31 177 LEU A C 1
ATOM 1432 O O . LEU A 1 177 ? 8.862 2.186 -7.295 1.00 91.31 177 LEU A O 1
ATOM 1436 N N . ILE A 1 178 ? 9.602 4.299 -7.251 1.00 94.38 178 ILE A N 1
ATOM 1437 C CA . ILE A 1 178 ? 10.028 4.267 -8.661 1.00 94.38 178 ILE A CA 1
ATOM 1438 C C . ILE A 1 178 ? 11.114 3.200 -8.907 1.00 94.38 178 ILE A C 1
ATOM 1440 O O . ILE A 1 178 ? 10.860 2.336 -9.752 1.00 94.38 178 ILE A O 1
ATOM 1444 N N . PRO A 1 179 ? 12.219 3.142 -8.131 1.00 90.75 179 PRO A N 1
ATOM 1445 C CA . PRO A 1 179 ? 13.223 2.087 -8.287 1.00 90.75 179 PRO A CA 1
ATOM 1446 C C . PRO A 1 179 ? 12.641 0.682 -8.096 1.00 90.75 179 PRO A C 1
ATOM 1448 O O . PRO A 1 179 ? 12.945 -0.238 -8.854 1.00 90.75 179 PRO A O 1
ATOM 1451 N N . LEU A 1 180 ? 11.734 0.511 -7.123 1.00 86.62 180 LEU A N 1
ATOM 1452 C CA . LEU A 1 180 ? 11.040 -0.761 -6.899 1.00 86.62 180 LEU A CA 1
ATOM 1453 C C . LEU A 1 180 ? 10.177 -1.166 -8.105 1.00 86.62 180 LEU A C 1
ATOM 1455 O O . LEU A 1 180 ? 10.133 -2.333 -8.488 1.00 86.62 180 LEU A O 1
ATOM 1459 N N . GLN A 1 181 ? 9.466 -0.213 -8.709 1.00 91.19 181 GLN A N 1
ATOM 1460 C CA . GLN A 1 181 ? 8.599 -0.457 -9.863 1.00 91.19 181 GLN A CA 1
ATOM 1461 C C . GLN A 1 181 ? 9.385 -0.851 -11.114 1.00 91.19 181 GLN A C 1
ATOM 1463 O O . GLN A 1 181 ? 8.858 -1.626 -11.923 1.00 91.19 181 GLN A O 1
ATOM 1468 N N . GLU A 1 182 ? 10.582 -0.286 -11.264 1.00 90.56 182 GLU A N 1
ATOM 1469 C CA . GLU A 1 182 ? 11.516 -0.490 -12.377 1.00 90.56 182 GLU A CA 1
ATOM 1470 C C . GLU A 1 182 ? 12.333 -1.775 -12.220 1.00 90.56 182 GLU A C 1
ATOM 1472 O O . GLU A 1 182 ? 12.775 -2.343 -13.215 1.00 90.56 182 GLU A O 1
ATOM 1477 N N . GLY A 1 183 ? 12.408 -2.313 -11.000 1.00 84.12 183 GLY A N 1
ATOM 1478 C CA . GLY A 1 183 ? 13.190 -3.509 -10.700 1.00 84.12 183 GLY A CA 1
ATOM 1479 C C . GLY A 1 183 ? 14.667 -3.208 -10.444 1.00 84.12 183 GLY A C 1
ATOM 1480 O O . GLY A 1 183 ? 15.462 -4.141 -10.369 1.00 84.12 183 GLY A O 1
ATOM 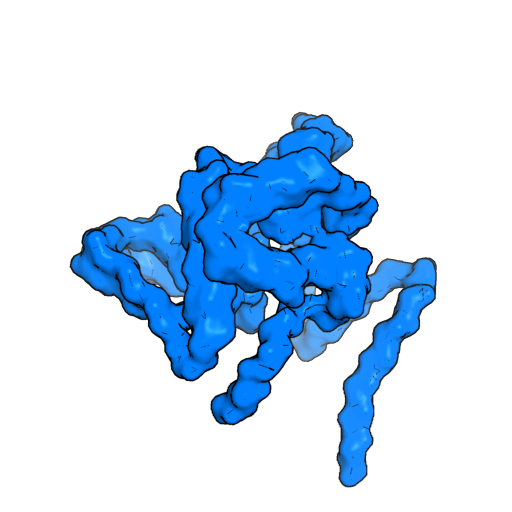1481 N N . ASP A 1 184 ? 15.017 -1.934 -10.260 1.00 80.19 184 ASP A N 1
ATOM 1482 C CA . ASP A 1 184 ? 16.383 -1.468 -9.999 1.00 80.19 184 ASP A CA 1
ATOM 1483 C C . ASP A 1 184 ? 16.883 -1.870 -8.606 1.00 80.19 184 ASP A C 1
ATOM 1485 O O . ASP A 1 184 ? 18.082 -1.827 -8.330 1.00 80.19 184 ASP A O 1
ATOM 1489 N N . GLN A 1 185 ? 15.973 -2.276 -7.713 1.00 66.38 185 GLN A N 1
ATOM 1490 C CA . GLN A 1 185 ? 16.315 -2.769 -6.383 1.00 66.38 185 GLN A CA 1
ATOM 1491 C C . GLN A 1 185 ? 15.687 -4.138 -6.086 1.00 66.38 185 GLN A C 1
ATOM 1493 O O . GLN A 1 185 ? 14.469 -4.305 -6.218 1.00 66.38 185 GLN A O 1
ATOM 1498 N N . PRO A 1 186 ? 16.487 -5.128 -5.638 1.00 53.06 186 PRO A N 1
ATOM 1499 C CA . PRO A 1 186 ? 15.977 -6.418 -5.202 1.00 53.06 186 PRO A CA 1
ATOM 1500 C C . PRO A 1 186 ? 15.337 -6.282 -3.811 1.00 53.06 186 PRO A C 1
ATOM 1502 O O . PRO A 1 186 ? 15.964 -6.547 -2.788 1.00 53.06 186 PRO A O 1
ATOM 1505 N N . GLY A 1 187 ? 14.068 -5.875 -3.776 1.00 54.12 187 GLY A N 1
ATOM 1506 C CA . GLY A 1 187 ? 13.230 -5.882 -2.573 1.00 54.12 187 GLY A CA 1
ATOM 1507 C C . GLY A 1 187 ? 12.850 -4.502 -2.033 1.00 54.12 187 GLY A C 1
ATOM 1508 O O . GLY A 1 187 ? 13.200 -3.465 -2.588 1.00 54.12 187 GLY A O 1
ATOM 1509 N N . TRP A 1 188 ? 12.089 -4.507 -0.935 1.00 51.78 188 TRP A N 1
ATOM 1510 C CA . TRP A 1 188 ? 11.670 -3.307 -0.205 1.00 51.78 188 TRP A CA 1
ATOM 1511 C C . TRP A 1 188 ? 12.852 -2.741 0.585 1.00 51.78 188 TRP A C 1
ATOM 1513 O O . TRP A 1 188 ? 12.987 -2.984 1.781 1.00 51.78 188 TRP A O 1
ATOM 1523 N N . PHE A 1 189 ? 13.750 -2.030 -0.087 1.00 47.53 189 PHE A N 1
ATOM 1524 C CA . PHE A 1 189 ? 14.855 -1.364 0.586 1.00 47.53 189 PHE A CA 1
ATOM 1525 C C . PHE A 1 189 ? 14.409 0.045 0.994 1.00 47.53 189 PHE A C 1
ATOM 1527 O O . PHE A 1 189 ? 14.195 0.915 0.153 1.00 47.53 189 PHE A O 1
ATOM 1534 N N . THR A 1 190 ? 14.258 0.292 2.294 1.00 46.56 190 THR A N 1
ATOM 1535 C CA . THR A 1 190 ? 14.301 1.654 2.842 1.00 46.56 190 THR A CA 1
ATOM 1536 C C . THR A 1 190 ? 15.772 1.978 3.117 1.00 46.56 190 THR A C 1
ATOM 1538 O O . THR A 1 190 ? 16.325 1.449 4.087 1.00 46.56 190 THR A O 1
ATOM 1541 N N . PRO A 1 191 ? 16.460 2.747 2.250 1.00 38.19 191 PRO A N 1
ATOM 1542 C CA . PRO A 1 191 ? 17.892 2.984 2.388 1.00 38.19 191 PRO A CA 1
ATOM 1543 C C . PRO A 1 191 ? 18.158 3.791 3.659 1.00 38.19 191 PRO A C 1
ATOM 1545 O O . PRO A 1 191 ? 17.784 4.955 3.707 1.00 38.19 191 PRO A O 1
ATOM 1548 N N . THR A 1 192 ? 18.851 3.184 4.633 1.00 41.69 192 THR A N 1
ATOM 1549 C CA . THR A 1 192 ? 19.118 3.631 6.026 1.00 41.69 192 THR A CA 1
ATOM 1550 C C . THR A 1 192 ? 18.177 3.069 7.102 1.00 41.69 192 THR A C 1
ATOM 1552 O O . THR A 1 192 ? 17.655 3.773 7.964 1.00 41.69 192 THR A O 1
ATOM 1555 N N . LEU A 1 193 ? 18.028 1.744 7.135 1.00 41.06 193 LEU A N 1
ATOM 1556 C CA . LEU A 1 193 ? 17.791 1.080 8.416 1.00 41.06 193 LEU A CA 1
ATOM 1557 C C . LEU A 1 193 ? 19.066 1.223 9.257 1.00 41.06 193 LEU A C 1
ATOM 1559 O O . LEU A 1 193 ? 20.062 0.549 9.000 1.00 41.06 193 LEU A O 1
ATOM 1563 N N . LEU A 1 194 ? 19.045 2.130 10.236 1.00 31.70 194 LEU A N 1
ATOM 1564 C CA . LEU A 1 194 ? 19.898 1.959 11.407 1.00 31.70 194 LEU A CA 1
ATOM 1565 C C . LEU A 1 194 ? 19.524 0.594 12.004 1.00 31.70 194 LEU A C 1
ATOM 1567 O O . LEU A 1 194 ? 18.327 0.360 12.202 1.00 31.70 194 LEU A O 1
ATOM 1571 N N . PRO A 1 195 ? 20.482 -0.323 12.225 1.00 29.97 195 PRO A N 1
ATOM 1572 C CA . PRO A 1 195 ? 20.186 -1.526 12.982 1.00 29.97 195 PRO A CA 1
ATOM 1573 C C . PRO A 1 195 ? 19.680 -1.084 14.357 1.00 29.97 195 PRO A C 1
ATOM 1575 O O . PRO A 1 195 ? 20.349 -0.307 15.043 1.00 29.97 195 PRO A O 1
ATOM 1578 N N . CYS A 1 196 ? 18.471 -1.513 14.700 1.00 31.14 196 CYS A N 1
ATOM 1579 C CA . CYS A 1 196 ? 18.050 -1.587 16.088 1.00 31.14 196 CYS A CA 1
ATOM 1580 C C . CYS A 1 196 ? 18.780 -2.737 16.788 1.00 31.14 196 CYS A C 1
ATOM 1582 O O . CYS A 1 196 ? 19.079 -3.755 16.118 1.00 31.14 196 CYS A O 1
#

pLDDT: mean 73.72, std 24.32, range [23.69, 98.38]